Protein AF-A0A6C0KJH5-F1 (afdb_monomer_lite)

Radius of gyration: 38.89 Å; chains: 1; bounding box: 106×100×88 Å

pLDDT: mean 71.34, std 20.25, range [37.59, 98.5]

Organism: NCBI:txid1070528

Secondary structure (DSSP, 8-state):
--HHHHHHHHHHHHHHHHHHHHHHHHHHHHHHHHHHHHHHHHHHHHHHHHHHHHSSTT------------TTSS----HHHHHHHHHHHTTSTTS-------------------------------------------------TTTS-HHHHHHHHHHTT--S--SSHHHHHHHHHHHHHS------------------------------SSS--

Sequence (217 aa):
MNGLGDSVTIGIVLTLIFGAAFFYLYSRLSQNEKRVSLLENLLLNLKMSTEASLMGPDMVEPTSSPAPLEKEDVEEVSEVEYANILKGIDADIDTKPSATVSQGDDVSRPSASASASASASATATATASEEEAATSAVRKMDANYESMSLKELQALARQRSISGVPSRKRELIDALKKQGEAAPSAPAPLPVAEDELEGANFKVDFLAQRDLDQASV

Foldseek 3Di:
DPCVVVVVVVVVVVCVVVVVVVVVVVVVVVVVVVVVVVVVVVVVVVVVVVVVVCPPPPPPPPPPPPPPPDPVNDPPCDPVNVVVVVVVVVPPPPDDDDDDDDDDDDDDDDDDDDDDDDDDDDDDDDDDDDDDDPDDPPPPPPPPLVPDDLVVLVVVCVVVVVPPQDSDSVVSVVVCVVVSPVDPPPDDPDPPPPDDPDDDDDDDDDDDDDDDDPPDD

Structure (mmCIF, N/CA/C/O backbone):
data_AF-A0A6C0KJH5-F1
#
_entry.id   AF-A0A6C0KJH5-F1
#
loop_
_atom_site.group_PDB
_atom_site.id
_atom_site.type_symbol
_atom_site.label_atom_id
_atom_site.label_alt_id
_atom_site.label_comp_id
_atom_site.label_asym_id
_atom_site.label_entity_id
_atom_site.label_seq_id
_atom_site.pdbx_PDB_ins_code
_atom_site.Cartn_x
_atom_site.Cartn_y
_atom_site.Cartn_z
_atom_site.occupancy
_atom_site.B_iso_or_equiv
_atom_site.auth_seq_id
_atom_site.auth_comp_id
_atom_site.auth_asym_id
_atom_site.auth_atom_id
_atom_site.pdbx_PDB_model_num
ATOM 1 N N . MET A 1 1 ? 40.381 -0.380 -31.844 1.00 60.19 1 MET A N 1
ATOM 2 C CA . MET A 1 1 ? 39.932 0.347 -30.633 1.00 60.19 1 MET A CA 1
ATOM 3 C C . MET A 1 1 ? 38.490 -0.060 -30.342 1.00 60.19 1 MET A C 1
ATOM 5 O O . MET A 1 1 ? 37.581 0.741 -30.501 1.00 60.19 1 MET A O 1
ATOM 9 N N . ASN A 1 2 ? 38.264 -1.324 -29.968 1.00 76.50 2 ASN A N 1
ATOM 10 C CA . ASN A 1 2 ? 36.914 -1.908 -29.986 1.00 76.50 2 ASN A CA 1
ATOM 11 C C . ASN A 1 2 ? 36.203 -1.875 -28.617 1.00 76.50 2 ASN A C 1
ATOM 13 O O . ASN A 1 2 ? 35.022 -2.175 -28.552 1.00 76.50 2 ASN A O 1
ATOM 17 N N . GLY A 1 3 ? 36.875 -1.458 -27.536 1.00 90.69 3 GLY A N 1
ATOM 18 C CA . GLY A 1 3 ? 36.308 -1.501 -26.176 1.00 90.69 3 GLY A CA 1
ATOM 19 C C . GLY A 1 3 ? 35.283 -0.409 -25.833 1.00 90.69 3 GLY A C 1
ATOM 20 O O . GLY A 1 3 ? 34.619 -0.496 -24.805 1.00 90.69 3 GLY A O 1
ATOM 21 N N . LEU A 1 4 ? 35.133 0.623 -26.671 1.00 94.44 4 LEU A N 1
ATOM 22 C CA . LEU A 1 4 ? 34.170 1.707 -26.428 1.00 94.44 4 LEU A CA 1
ATOM 23 C C . LEU A 1 4 ? 32.717 1.218 -26.545 1.00 94.44 4 LEU A C 1
ATOM 25 O O . LEU A 1 4 ? 31.888 1.586 -25.719 1.00 94.44 4 LEU A O 1
ATOM 29 N N . GLY A 1 5 ? 32.423 0.357 -27.527 1.00 95.69 5 GLY A N 1
ATOM 30 C CA . GLY A 1 5 ? 31.080 -0.205 -27.715 1.00 95.69 5 GLY A CA 1
ATOM 31 C C . GLY A 1 5 ? 30.660 -1.126 -26.567 1.00 95.69 5 GLY A C 1
ATOM 32 O O . GLY A 1 5 ? 29.542 -1.015 -26.059 1.00 95.69 5 GLY A O 1
ATOM 33 N N . ASP A 1 6 ? 31.584 -1.964 -26.093 1.00 95.38 6 ASP A N 1
ATOM 34 C CA . ASP A 1 6 ? 31.343 -2.857 -24.954 1.00 95.38 6 ASP A CA 1
ATOM 35 C C . ASP A 1 6 ? 31.106 -2.071 -23.655 1.00 95.38 6 ASP A C 1
ATOM 37 O O . ASP A 1 6 ? 30.190 -2.391 -22.898 1.00 95.38 6 ASP A O 1
ATOM 41 N N . SER A 1 7 ? 31.869 -0.993 -23.428 1.00 96.06 7 SER A N 1
ATOM 42 C CA . SER A 1 7 ? 31.717 -0.120 -22.253 1.00 96.06 7 SER A CA 1
ATOM 43 C C . SER A 1 7 ? 30.360 0.605 -22.214 1.00 96.06 7 SER A C 1
ATOM 45 O O . SER A 1 7 ? 29.708 0.694 -21.172 1.00 96.06 7 SER A O 1
ATOM 47 N N . VAL A 1 8 ? 29.876 1.087 -23.362 1.00 97.06 8 VAL A N 1
ATOM 48 C CA . VAL A 1 8 ? 28.544 1.712 -23.443 1.00 97.06 8 VAL A CA 1
ATOM 49 C C . VAL A 1 8 ? 27.447 0.676 -23.193 1.00 97.06 8 VAL A C 1
ATOM 51 O O . VAL A 1 8 ? 26.503 0.942 -22.449 1.00 97.06 8 VAL A O 1
ATOM 54 N N . THR A 1 9 ? 27.591 -0.524 -23.757 1.00 96.94 9 THR A N 1
ATOM 55 C CA . THR A 1 9 ? 26.609 -1.603 -23.592 1.00 96.94 9 THR A CA 1
ATOM 56 C C . THR A 1 9 ? 26.512 -2.047 -22.132 1.00 96.94 9 THR A C 1
ATOM 58 O O . THR A 1 9 ? 25.406 -2.135 -21.598 1.00 96.94 9 THR A O 1
ATOM 61 N N . ILE A 1 10 ? 27.646 -2.256 -21.448 1.00 96.88 10 ILE A N 1
ATOM 62 C CA . ILE A 1 10 ? 27.636 -2.615 -20.021 1.00 96.88 10 ILE A CA 1
ATOM 63 C C . ILE A 1 10 ? 27.045 -1.488 -19.166 1.00 96.88 10 ILE A C 1
ATOM 65 O O . ILE A 1 10 ? 26.295 -1.771 -18.235 1.00 96.88 10 ILE A O 1
ATOM 69 N N . GLY A 1 11 ? 27.299 -0.223 -19.518 1.00 98.06 11 GLY A N 1
ATOM 70 C CA . GLY A 1 11 ? 26.703 0.936 -18.854 1.00 98.06 11 GLY A CA 1
ATOM 71 C C . GLY A 1 11 ? 25.177 0.939 -18.941 1.00 98.06 11 GLY A C 1
ATOM 72 O O . GLY A 1 11 ? 24.507 1.035 -17.916 1.00 98.06 11 GLY A O 1
ATOM 73 N N . ILE A 1 12 ? 24.620 0.747 -20.141 1.00 98.12 12 ILE A N 1
ATOM 74 C CA . ILE A 1 12 ? 23.164 0.695 -20.354 1.00 98.12 12 ILE A CA 1
ATOM 75 C C . ILE A 1 12 ? 22.536 -0.462 -19.568 1.00 98.12 12 ILE A C 1
ATOM 77 O O . ILE A 1 12 ? 21.509 -0.279 -18.913 1.00 98.12 12 ILE A O 1
ATOM 81 N N . VAL A 1 13 ? 23.162 -1.642 -19.590 1.00 98.38 13 VAL A N 1
ATOM 82 C CA . VAL A 1 13 ? 22.680 -2.815 -18.844 1.00 98.38 13 VAL A CA 1
ATOM 83 C C . VAL A 1 13 ? 22.717 -2.563 -17.335 1.00 98.38 13 VAL A C 1
ATOM 85 O O . VAL A 1 13 ? 21.745 -2.865 -16.644 1.00 98.38 13 VAL A O 1
ATOM 88 N N . LEU A 1 14 ? 23.787 -1.955 -16.817 1.00 98.00 14 LEU A N 1
ATOM 89 C CA . LEU A 1 14 ? 23.894 -1.583 -15.405 1.00 98.00 14 LEU A CA 1
ATOM 90 C C . LEU A 1 14 ? 22.799 -0.590 -15.010 1.00 98.00 14 LEU A C 1
ATOM 92 O O . LEU A 1 14 ? 22.111 -0.811 -14.015 1.00 98.00 14 LEU A O 1
ATOM 96 N N . THR A 1 15 ? 22.581 0.464 -15.797 1.00 98.31 15 THR A N 1
ATOM 97 C CA . THR A 1 15 ? 21.518 1.441 -15.528 1.00 98.31 15 THR A CA 1
ATOM 98 C C . THR A 1 15 ? 20.132 0.800 -15.573 1.00 98.31 15 THR A C 1
ATOM 100 O O . THR A 1 15 ? 19.298 1.126 -14.733 1.00 98.31 15 THR A O 1
ATOM 103 N N . LEU A 1 16 ? 19.886 -0.151 -16.480 1.00 98.38 16 LEU A N 1
ATOM 104 C CA . LEU A 1 16 ? 18.631 -0.908 -16.530 1.00 98.38 16 LEU A CA 1
ATOM 105 C C . LEU A 1 16 ? 18.418 -1.762 -15.277 1.00 98.38 16 LEU A C 1
ATOM 107 O O . LEU A 1 16 ? 17.326 -1.751 -14.713 1.00 98.38 16 LEU A O 1
ATOM 111 N N . ILE A 1 17 ? 19.452 -2.468 -14.816 1.00 98.44 17 ILE A N 1
ATOM 112 C CA . ILE A 1 17 ? 19.375 -3.304 -13.610 1.00 98.44 17 ILE A CA 1
ATOM 113 C C . ILE A 1 17 ? 19.142 -2.435 -12.372 1.00 98.44 17 ILE A C 1
ATOM 115 O O . ILE A 1 17 ? 18.245 -2.723 -11.579 1.00 98.44 17 ILE A O 1
ATOM 119 N N . PHE A 1 18 ? 19.905 -1.350 -12.218 1.00 98.50 18 PHE A N 1
ATOM 120 C CA . PHE A 1 18 ? 19.715 -0.420 -11.108 1.00 98.50 18 PHE A CA 1
ATOM 121 C C . PHE A 1 18 ? 18.342 0.248 -11.169 1.00 98.50 18 PHE A C 1
ATOM 123 O O . PHE A 1 18 ? 17.647 0.288 -10.158 1.00 98.50 18 PHE A O 1
ATOM 130 N N . GLY A 1 19 ? 17.908 0.706 -12.343 1.00 98.50 19 GLY A N 1
ATOM 131 C CA . GLY A 1 19 ? 16.584 1.290 -12.546 1.00 98.50 19 GLY A CA 1
ATOM 132 C C . GLY A 1 19 ? 15.463 0.322 -12.172 1.00 98.50 19 GLY A C 1
ATOM 133 O O . GLY A 1 19 ? 14.557 0.694 -11.429 1.00 98.50 19 GLY A O 1
ATOM 134 N N . ALA A 1 20 ? 15.561 -0.940 -12.596 1.00 98.38 20 ALA A N 1
ATOM 135 C CA . ALA A 1 20 ? 14.613 -1.985 -12.218 1.00 98.38 20 ALA A CA 1
ATOM 136 C C . ALA A 1 20 ? 14.615 -2.246 -10.702 1.00 98.38 20 ALA A C 1
ATOM 138 O O . ALA A 1 20 ? 13.547 -2.374 -10.102 1.00 98.38 20 ALA A O 1
ATOM 139 N N . ALA A 1 21 ? 15.789 -2.272 -10.063 1.00 98.31 21 ALA A N 1
ATOM 140 C CA . ALA A 1 21 ? 15.908 -2.447 -8.618 1.00 98.31 21 ALA A CA 1
ATOM 141 C C . ALA A 1 21 ? 15.288 -1.274 -7.837 1.00 98.31 21 ALA A C 1
ATOM 143 O O . ALA A 1 21 ? 14.504 -1.503 -6.914 1.00 98.31 21 ALA A O 1
ATOM 144 N N . PHE A 1 22 ? 15.573 -0.026 -8.225 1.00 98.12 22 PHE A N 1
ATOM 145 C CA . PHE A 1 22 ? 14.977 1.165 -7.611 1.00 98.12 22 PHE A CA 1
ATOM 146 C C . PHE A 1 22 ? 13.467 1.226 -7.831 1.00 98.12 22 PHE A C 1
ATOM 148 O O . PHE A 1 22 ? 12.726 1.481 -6.884 1.00 98.12 22 PHE A O 1
ATOM 155 N N . PHE A 1 23 ? 12.993 0.934 -9.043 1.00 97.94 23 PHE A N 1
ATOM 156 C CA . PHE A 1 23 ? 11.565 0.891 -9.350 1.00 97.94 23 PHE A CA 1
ATOM 157 C C . PHE A 1 23 ? 10.832 -0.182 -8.532 1.00 97.94 23 PHE A C 1
ATOM 159 O O . PHE A 1 23 ? 9.740 0.061 -8.009 1.00 97.94 23 PHE A O 1
ATOM 166 N N . TYR A 1 24 ? 11.445 -1.356 -8.367 1.00 98.31 24 TYR A N 1
ATOM 167 C CA . TYR A 1 24 ? 10.916 -2.424 -7.524 1.00 98.31 24 TYR A CA 1
ATOM 168 C C . TYR A 1 24 ? 10.857 -2.012 -6.049 1.00 98.31 24 TYR A C 1
ATOM 170 O O . TYR A 1 24 ? 9.819 -2.177 -5.405 1.00 98.31 24 TYR A O 1
ATOM 178 N N . LEU A 1 25 ? 11.940 -1.437 -5.516 1.00 97.94 25 LEU A N 1
ATOM 179 C CA . LEU A 1 25 ? 11.991 -0.951 -4.135 1.00 97.94 25 LEU A CA 1
ATOM 180 C C . LEU A 1 25 ? 10.956 0.147 -3.887 1.00 97.94 25 LEU A C 1
ATOM 182 O O . LEU A 1 25 ? 10.236 0.075 -2.895 1.00 97.94 25 LEU A O 1
ATOM 186 N N . TYR A 1 26 ? 10.829 1.103 -4.807 1.00 98.25 26 TYR A N 1
ATOM 187 C CA . TYR A 1 26 ? 9.827 2.164 -4.746 1.00 98.25 26 TYR A CA 1
ATOM 188 C C . TYR A 1 26 ? 8.406 1.594 -4.722 1.00 98.25 26 TYR A C 1
ATOM 190 O O . TYR A 1 26 ? 7.613 1.918 -3.839 1.00 98.25 26 TYR A O 1
ATOM 198 N N . SER A 1 27 ? 8.107 0.671 -5.639 1.00 97.62 27 SER A N 1
ATOM 199 C CA . SER A 1 27 ? 6.800 0.012 -5.702 1.00 97.62 2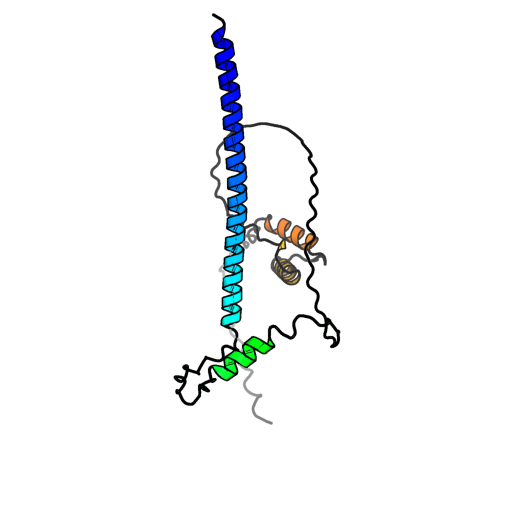7 SER A CA 1
ATOM 200 C C . SER A 1 27 ? 6.484 -0.739 -4.407 1.00 97.62 27 SER A C 1
ATOM 202 O O . SER A 1 27 ? 5.368 -0.659 -3.892 1.00 97.62 27 SER A O 1
ATOM 204 N N . ARG A 1 28 ? 7.470 -1.445 -3.842 1.00 98.06 28 ARG A N 1
ATOM 205 C CA . ARG A 1 28 ? 7.313 -2.187 -2.586 1.00 98.06 28 ARG A CA 1
ATOM 206 C C . ARG A 1 28 ? 7.130 -1.256 -1.387 1.00 98.06 28 ARG A C 1
ATOM 208 O O . ARG A 1 28 ? 6.304 -1.541 -0.523 1.00 98.06 28 ARG A O 1
ATOM 215 N N . LEU A 1 29 ? 7.866 -0.148 -1.340 1.00 97.62 29 LEU A N 1
ATOM 216 C CA . LEU A 1 29 ? 7.765 0.853 -0.280 1.00 97.62 29 LEU A CA 1
ATOM 217 C C . LEU A 1 29 ? 6.389 1.529 -0.294 1.00 97.62 29 LEU A C 1
ATOM 219 O O . LEU A 1 29 ? 5.726 1.558 0.737 1.00 97.62 29 LEU A O 1
ATOM 223 N N . SER A 1 30 ? 5.887 1.909 -1.472 1.00 96.56 30 SER A N 1
ATOM 224 C CA . SER A 1 30 ? 4.538 2.474 -1.625 1.00 96.56 30 SER A CA 1
ATOM 225 C C . SER A 1 30 ? 3.428 1.495 -1.210 1.00 96.56 30 SER A C 1
ATOM 227 O O . SER A 1 30 ? 2.420 1.882 -0.617 1.00 96.56 30 SER A O 1
ATOM 229 N N . GLN A 1 31 ? 3.598 0.194 -1.469 1.00 96.12 31 GLN A N 1
ATOM 230 C CA . GLN A 1 31 ? 2.660 -0.819 -0.970 1.00 96.12 31 GLN A CA 1
ATOM 231 C C . GLN A 1 31 ? 2.697 -0.941 0.557 1.00 96.12 31 GLN A C 1
ATOM 233 O O . GLN A 1 31 ? 1.648 -1.114 1.181 1.00 96.12 31 GLN A O 1
ATOM 238 N N . ASN A 1 32 ? 3.883 -0.847 1.160 1.00 97.38 32 ASN A N 1
ATOM 239 C CA . ASN A 1 32 ? 4.026 -0.868 2.612 1.00 97.38 32 ASN A CA 1
ATOM 240 C C . ASN A 1 32 ? 3.394 0.362 3.263 1.00 97.38 32 ASN A C 1
ATOM 242 O O . ASN A 1 32 ? 2.684 0.189 4.246 1.00 97.38 32 ASN A O 1
ATOM 246 N N . GLU A 1 33 ? 3.552 1.559 2.696 1.00 97.38 33 GLU A N 1
ATOM 247 C CA . GLU A 1 33 ? 2.896 2.775 3.202 1.00 97.38 33 GLU A CA 1
ATOM 248 C C . GLU A 1 33 ? 1.376 2.602 3.291 1.00 97.38 33 GLU A C 1
ATOM 250 O O . GLU A 1 33 ? 0.772 2.885 4.323 1.00 97.38 33 GLU A O 1
ATOM 255 N N . LYS A 1 34 ? 0.753 2.035 2.250 1.00 97.00 34 LYS A N 1
ATOM 256 C CA . LYS A 1 34 ? -0.693 1.757 2.248 1.00 97.00 34 LYS A CA 1
ATOM 257 C C . LYS A 1 34 ? -1.095 0.747 3.324 1.00 97.00 34 LYS A C 1
ATOM 259 O O . LYS A 1 34 ? -2.139 0.901 3.951 1.00 97.00 34 LYS A O 1
ATOM 264 N N . ARG A 1 35 ? -0.281 -0.290 3.548 1.00 96.00 35 ARG A N 1
ATOM 265 C CA . ARG A 1 35 ? -0.535 -1.299 4.591 1.00 96.00 35 ARG A CA 1
ATOM 266 C C . ARG A 1 35 ? -0.368 -0.726 5.995 1.00 96.00 35 ARG A C 1
ATOM 268 O O . ARG A 1 35 ? -1.198 -1.012 6.848 1.00 96.00 35 ARG A O 1
ATOM 275 N N . VAL A 1 36 ? 0.662 0.087 6.220 1.00 97.94 36 VAL A N 1
ATOM 276 C CA . VAL A 1 36 ? 0.903 0.764 7.501 1.00 97.94 36 VAL A CA 1
ATOM 277 C C . VAL A 1 36 ? -0.227 1.744 7.798 1.00 97.94 36 VAL A C 1
ATOM 279 O O . VAL A 1 36 ? -0.810 1.671 8.871 1.00 97.94 36 VAL A O 1
ATOM 282 N N . SER A 1 37 ? -0.638 2.553 6.820 1.00 97.12 37 SER A N 1
ATOM 283 C CA . SER A 1 37 ? -1.776 3.469 6.971 1.00 97.12 37 SER A CA 1
ATOM 284 C C . SER A 1 37 ? -3.083 2.737 7.323 1.00 97.12 37 SER A C 1
ATOM 286 O O . SER A 1 37 ? -3.860 3.203 8.157 1.00 97.12 37 SER A O 1
ATOM 288 N N . LEU A 1 38 ? -3.314 1.549 6.750 1.00 97.25 38 LEU A N 1
ATOM 289 C CA . LEU A 1 38 ? -4.465 0.712 7.101 1.00 97.25 38 LEU A CA 1
ATOM 290 C C . LEU A 1 38 ? -4.363 0.173 8.535 1.00 97.25 38 LEU A C 1
ATOM 292 O O . LEU A 1 38 ? -5.360 0.186 9.257 1.00 97.25 38 LEU A O 1
ATOM 296 N N . LEU A 1 39 ? -3.176 -0.273 8.959 1.00 97.50 39 LEU A N 1
ATOM 297 C CA . LEU A 1 39 ? -2.935 -0.737 10.329 1.00 97.50 39 LEU A CA 1
ATOM 298 C C . LEU A 1 39 ? -3.123 0.381 11.357 1.00 97.50 39 LEU A C 1
ATOM 300 O O . LEU A 1 39 ? -3.722 0.136 12.398 1.00 97.50 39 LEU A O 1
ATOM 304 N N . GLU A 1 40 ? -2.676 1.600 11.059 1.00 97.56 40 GLU A N 1
ATOM 305 C CA . GLU A 1 40 ? -2.894 2.772 11.913 1.00 97.56 40 GLU A CA 1
ATOM 306 C C . GLU A 1 40 ? -4.385 3.079 12.074 1.00 97.56 40 GLU A C 1
ATOM 308 O O . GLU A 1 40 ? -4.861 3.277 13.191 1.00 97.56 40 GLU A O 1
ATOM 313 N N . ASN A 1 41 ? -5.148 3.046 10.978 1.00 96.81 41 ASN A N 1
ATOM 314 C CA . ASN A 1 41 ? -6.596 3.250 11.017 1.00 96.81 41 ASN A CA 1
ATOM 315 C C . ASN A 1 41 ? -7.302 2.144 11.823 1.00 96.81 41 ASN A C 1
ATOM 317 O O . ASN A 1 41 ? -8.156 2.425 12.662 1.00 96.81 41 ASN A O 1
ATOM 321 N N . LEU A 1 42 ? -6.903 0.883 11.631 1.00 96.75 42 LEU A N 1
ATOM 322 C CA . LEU A 1 42 ? -7.438 -0.241 12.400 1.00 96.75 42 LEU A CA 1
ATOM 323 C C . LEU A 1 42 ? -7.122 -0.097 13.890 1.00 96.75 42 LEU A C 1
ATOM 325 O O . LEU A 1 42 ? -8.007 -0.299 14.717 1.00 96.75 42 LEU A O 1
ATOM 329 N N . LEU A 1 43 ? -5.893 0.283 14.237 1.00 97.12 43 LEU A N 1
ATOM 330 C CA . LEU A 1 43 ? -5.472 0.494 15.619 1.00 97.12 43 LEU A CA 1
ATOM 331 C C . LEU A 1 43 ? -6.244 1.644 16.277 1.00 97.12 43 LEU A C 1
ATOM 333 O O . LEU A 1 43 ? -6.644 1.531 17.433 1.00 97.12 43 LEU A O 1
ATOM 337 N N . LEU A 1 44 ? -6.518 2.715 15.532 1.00 97.44 44 LEU A N 1
ATOM 338 C CA . LEU A 1 44 ? -7.329 3.838 15.995 1.00 97.44 44 LEU A CA 1
ATOM 339 C C . LEU A 1 44 ? -8.791 3.423 16.218 1.00 97.44 44 LEU A C 1
ATOM 341 O O . LEU A 1 44 ? -9.359 3.739 17.262 1.00 97.44 44 LEU A O 1
ATOM 345 N N . ASN A 1 45 ? -9.369 2.638 15.305 1.00 96.38 45 ASN A N 1
ATOM 346 C CA . ASN A 1 45 ? -10.704 2.061 15.484 1.00 96.38 45 ASN A CA 1
ATOM 347 C C . ASN A 1 45 ? -10.766 1.108 16.679 1.00 96.38 45 ASN A C 1
ATOM 349 O O . ASN A 1 45 ? -11.730 1.153 17.437 1.00 96.38 45 ASN A O 1
ATOM 353 N N . LEU A 1 46 ? -9.751 0.262 16.872 1.00 95.88 46 LEU A N 1
ATOM 354 C CA . LEU A 1 46 ? -9.687 -0.647 18.014 1.00 95.88 46 LEU A CA 1
ATOM 355 C C . LEU A 1 46 ? -9.609 0.144 19.318 1.00 95.88 46 LEU A C 1
ATOM 357 O O . LEU A 1 46 ? -10.352 -0.146 20.246 1.00 95.88 46 LEU A O 1
ATOM 361 N N . LYS A 1 47 ? -8.767 1.181 19.368 1.00 96.31 47 LYS A N 1
ATOM 362 C CA . LYS A 1 47 ? -8.679 2.081 20.517 1.00 96.31 47 LYS A CA 1
ATOM 363 C C . LYS A 1 47 ? -10.035 2.713 20.827 1.00 96.31 47 LYS A C 1
ATOM 365 O O . LYS A 1 47 ? -10.479 2.619 21.963 1.00 96.31 47 LYS A O 1
ATOM 370 N N . MET A 1 48 ? -10.719 3.278 19.831 1.00 94.00 48 MET A N 1
ATOM 371 C CA . MET A 1 48 ? -12.048 3.864 20.032 1.00 94.00 48 MET A CA 1
ATOM 372 C C . MET A 1 48 ? -13.096 2.826 20.443 1.00 94.00 48 MET A C 1
ATOM 374 O O . MET A 1 48 ? -13.925 3.107 21.301 1.00 94.00 48 MET A O 1
ATOM 378 N N . SER A 1 49 ? -13.055 1.620 19.873 1.00 93.50 49 SER A N 1
ATOM 379 C 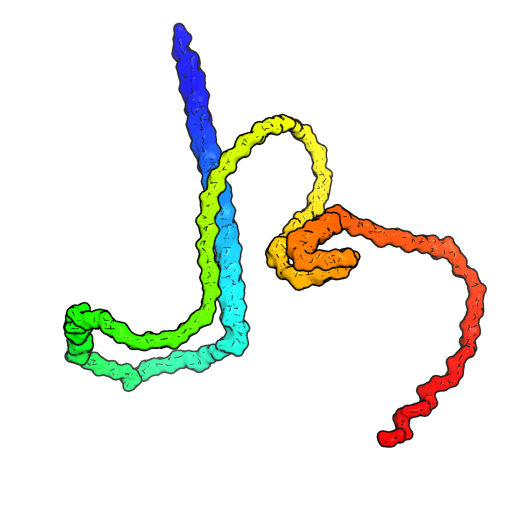CA . SER A 1 49 ? -13.959 0.528 20.243 1.00 93.50 49 SER A CA 1
ATOM 380 C C . SER A 1 49 ? -13.726 0.059 21.679 1.00 93.50 49 SER A C 1
ATOM 382 O O . SER A 1 49 ? -14.689 -0.225 22.386 1.00 93.50 49 SER A O 1
ATOM 384 N N . THR A 1 50 ? -12.470 -0.019 22.118 1.00 93.12 50 THR A N 1
ATOM 385 C CA . THR A 1 50 ? -12.117 -0.380 23.493 1.00 93.12 50 THR A CA 1
ATOM 386 C C . THR A 1 50 ? -12.491 0.739 24.457 1.00 93.12 50 THR A C 1
ATOM 388 O O . THR A 1 50 ? -13.080 0.451 25.489 1.00 93.12 50 THR A O 1
ATOM 391 N N . GLU A 1 51 ? -12.225 2.005 24.121 1.00 92.00 51 GLU A N 1
ATOM 392 C CA . GLU A 1 51 ? -12.635 3.157 24.939 1.00 92.00 51 GLU A CA 1
ATOM 393 C C . GLU A 1 51 ? -14.163 3.241 25.064 1.00 92.00 51 GLU A C 1
ATOM 395 O O . GLU A 1 51 ? -14.674 3.440 26.162 1.00 92.00 51 GLU A O 1
ATOM 400 N N . ALA A 1 52 ? -14.907 2.997 23.983 1.00 87.94 52 ALA A N 1
ATOM 401 C CA . ALA A 1 52 ? -16.368 2.945 24.013 1.00 87.94 52 ALA A CA 1
ATOM 402 C C . ALA A 1 52 ? -16.900 1.758 24.833 1.00 87.94 52 ALA A C 1
ATOM 404 O O . ALA A 1 52 ? -17.886 1.907 25.553 1.00 87.94 52 ALA A O 1
ATOM 405 N N . SER A 1 53 ? -16.251 0.592 24.749 1.00 85.44 53 SER A N 1
ATOM 406 C CA . SER A 1 53 ? -16.618 -0.577 25.556 1.00 85.44 53 SER A CA 1
ATOM 407 C C . SER A 1 53 ? -16.268 -0.395 27.032 1.00 85.44 53 SER A C 1
ATOM 409 O O . SER A 1 53 ? -16.976 -0.926 27.881 1.00 85.44 53 SER A O 1
ATOM 411 N N . LEU A 1 54 ? -15.192 0.332 27.339 1.00 79.12 54 LEU A N 1
ATOM 412 C CA . LEU A 1 54 ? -14.748 0.588 28.705 1.00 79.12 54 LEU A CA 1
ATOM 413 C C . LEU A 1 54 ? -15.548 1.720 29.362 1.00 79.12 54 LEU A C 1
ATOM 415 O O . LEU A 1 54 ? -15.786 1.651 30.552 1.00 79.12 54 LEU A O 1
ATOM 419 N N . MET A 1 55 ? -16.015 2.727 28.615 1.00 74.12 55 MET A N 1
ATOM 420 C CA . MET A 1 55 ? -16.899 3.791 29.131 1.00 74.12 55 MET A CA 1
ATOM 421 C C . MET A 1 55 ? -18.392 3.415 29.135 1.00 74.12 55 MET A C 1
ATOM 423 O O . MET A 1 55 ? -19.239 4.260 29.428 1.00 74.12 55 MET A O 1
ATOM 427 N N . GLY A 1 56 ? -18.738 2.168 28.803 1.00 74.56 56 GLY A N 1
ATOM 428 C CA . GLY A 1 56 ? -20.107 1.673 28.919 1.00 74.56 56 GLY A CA 1
ATOM 429 C C . GLY A 1 56 ? -20.617 1.747 30.370 1.00 74.56 56 GLY A C 1
ATOM 430 O O . GLY A 1 56 ? -19.826 1.618 31.302 1.00 74.56 56 GLY A O 1
ATOM 431 N N . PRO A 1 57 ? -21.934 1.928 30.588 1.00 61.94 57 PRO A N 1
ATOM 432 C CA . PRO A 1 57 ? -22.548 2.185 31.902 1.00 61.94 57 PRO A CA 1
ATOM 433 C C . PRO A 1 57 ? -22.431 1.043 32.931 1.00 61.94 57 PRO A C 1
ATOM 435 O O . PRO A 1 57 ? -23.002 1.152 34.010 1.00 61.94 57 PRO A O 1
ATOM 438 N N . ASP A 1 58 ? -21.691 -0.021 32.615 1.00 54.72 58 ASP A N 1
ATOM 439 C CA . ASP A 1 58 ? -21.404 -1.159 33.493 1.00 54.72 58 ASP A CA 1
ATOM 440 C C . ASP A 1 58 ? -19.925 -1.187 33.931 1.00 54.72 58 ASP A C 1
ATOM 442 O O . ASP A 1 58 ? -19.353 -2.235 34.226 1.00 54.72 58 ASP A O 1
ATOM 446 N N . MET A 1 59 ? -19.268 -0.019 33.982 1.00 55.56 59 MET A N 1
ATOM 447 C CA . MET A 1 59 ? -18.116 0.160 34.868 1.00 55.56 59 MET A CA 1
ATOM 448 C C . MET A 1 59 ? -18.630 0.130 36.303 1.00 55.56 59 MET A C 1
ATOM 450 O O . MET A 1 59 ? -18.832 1.163 36.943 1.00 55.56 59 MET A O 1
ATOM 454 N N . VAL A 1 60 ? -18.838 -1.081 36.811 1.00 60.16 60 VAL A N 1
ATOM 455 C CA . VAL A 1 60 ? -18.751 -1.343 38.240 1.00 60.16 60 VAL A CA 1
ATOM 456 C C . VAL A 1 60 ? -17.357 -0.871 38.633 1.00 60.16 60 VAL A C 1
ATOM 458 O O . VAL A 1 60 ? -16.351 -1.488 38.282 1.00 60.16 60 VAL A O 1
ATOM 461 N N . GLU A 1 61 ? -17.295 0.303 39.253 1.00 56.19 61 GLU A N 1
ATOM 462 C CA . GLU A 1 61 ? -16.098 0.823 39.894 1.00 56.19 61 GLU A CA 1
ATOM 463 C C . GLU A 1 61 ? -15.501 -0.340 40.705 1.00 56.19 61 GLU A C 1
ATOM 465 O O . GLU A 1 61 ? -16.227 -0.907 41.533 1.00 56.19 61 GLU A O 1
ATOM 470 N N . PRO A 1 62 ? -14.257 -0.790 40.436 1.00 58.56 62 PRO A N 1
ATOM 471 C CA . PRO A 1 62 ? -13.620 -1.829 41.232 1.00 58.56 62 PRO A CA 1
ATOM 472 C C . PRO A 1 62 ? -13.370 -1.251 42.629 1.00 58.56 62 PRO A C 1
ATOM 474 O O . PRO A 1 62 ? -12.289 -0.785 42.964 1.00 58.56 62 PRO A O 1
ATOM 477 N N . THR A 1 63 ? -14.425 -1.236 43.437 1.00 53.47 63 THR A N 1
ATOM 478 C CA . THR A 1 63 ? -14.462 -0.784 44.830 1.00 53.47 63 THR A CA 1
ATOM 479 C C . THR A 1 63 ? -13.801 -1.794 45.757 1.00 53.47 63 THR A C 1
ATOM 481 O O . THR A 1 63 ? -13.558 -1.503 46.925 1.00 53.47 63 THR A O 1
ATOM 484 N N . SER A 1 64 ? -13.413 -2.958 45.245 1.00 55.91 64 SER A N 1
ATOM 485 C CA . SER A 1 64 ? -12.477 -3.835 45.922 1.00 55.91 64 SER A CA 1
ATOM 486 C C . SER A 1 64 ? -11.054 -3.337 45.678 1.00 55.91 64 SER A C 1
ATOM 488 O O . SER A 1 64 ? -10.328 -3.862 44.831 1.00 55.91 64 SER A O 1
ATOM 490 N N . SER A 1 65 ? -10.631 -2.347 46.469 1.00 57.34 65 SER A N 1
ATOM 491 C CA . SER A 1 65 ? -9.240 -2.319 46.933 1.00 57.34 65 SER A CA 1
ATOM 492 C C . SER A 1 65 ? -8.868 -3.760 47.291 1.00 57.34 65 SER A C 1
ATOM 494 O O . SER A 1 65 ? -9.633 -4.370 48.044 1.00 57.34 65 SER A O 1
ATOM 496 N N . PRO A 1 66 ? -7.788 -4.346 46.741 1.00 60.56 66 PRO A N 1
ATOM 497 C CA . PRO A 1 66 ? -7.393 -5.691 47.118 1.00 60.56 66 PRO A CA 1
ATOM 498 C C . PRO A 1 66 ? -7.126 -5.651 48.617 1.00 60.56 66 PRO A C 1
ATOM 500 O O . PRO A 1 66 ? -6.137 -5.063 49.062 1.00 60.56 66 PRO A O 1
ATOM 503 N N . ALA A 1 67 ? -8.062 -6.193 49.398 1.00 72.12 67 ALA A N 1
ATOM 504 C CA . ALA A 1 67 ? -7.822 -6.456 50.798 1.00 72.12 67 ALA A CA 1
ATOM 505 C C . ALA A 1 67 ? -6.532 -7.287 50.827 1.00 72.12 67 ALA A C 1
ATOM 507 O O . ALA A 1 67 ? -6.441 -8.263 50.072 1.00 72.12 67 ALA A O 1
ATOM 508 N N . PRO A 1 68 ? -5.495 -6.857 51.566 1.00 75.75 68 PRO A N 1
ATOM 509 C CA . PRO A 1 68 ? -4.281 -7.642 51.702 1.00 75.75 68 PRO A CA 1
ATOM 510 C C . PRO A 1 68 ? -4.699 -9.051 52.113 1.00 75.75 68 PRO A C 1
ATOM 512 O O . PRO A 1 68 ? -5.362 -9.182 53.136 1.00 75.75 68 PRO A O 1
ATOM 515 N N . LEU A 1 69 ? -4.387 -10.063 51.294 1.00 69.69 69 LEU A N 1
ATOM 516 C CA . LEU A 1 69 ? -4.667 -11.452 51.652 1.00 69.69 69 LEU A CA 1
ATOM 517 C C . LEU A 1 69 ? -4.006 -11.712 53.004 1.00 69.69 69 LEU A C 1
ATOM 519 O O . LEU A 1 69 ? -2.774 -11.668 53.116 1.00 69.69 69 LEU A O 1
ATOM 523 N N . GLU A 1 70 ? -4.823 -11.908 54.035 1.00 77.81 70 GLU A N 1
ATOM 524 C CA . GLU A 1 70 ? -4.319 -12.296 55.337 1.00 77.81 70 GLU A CA 1
ATOM 525 C C . GLU A 1 70 ? -3.782 -13.721 55.218 1.00 77.81 70 GLU A C 1
ATOM 527 O O . GLU A 1 70 ? -4.261 -14.538 54.431 1.00 77.81 70 GLU A O 1
ATOM 532 N N . LYS A 1 71 ? -2.729 -14.026 55.977 1.00 73.88 71 LYS A N 1
ATOM 533 C CA . LYS A 1 71 ? -2.062 -15.339 55.923 1.00 73.88 71 LYS A CA 1
ATOM 534 C C . LYS A 1 71 ? -2.987 -16.500 56.309 1.00 73.88 71 LYS A C 1
ATOM 536 O O . LYS A 1 71 ? -2.611 -17.650 56.144 1.00 73.88 71 LYS A O 1
ATOM 541 N N . GLU A 1 72 ? -4.157 -16.180 56.839 1.00 76.88 72 GLU A N 1
ATOM 542 C CA . GLU A 1 72 ? -5.197 -17.099 57.282 1.00 76.88 72 GLU A CA 1
ATOM 543 C C . GLU A 1 72 ? -6.085 -17.565 56.116 1.00 76.88 72 GLU A C 1
ATOM 545 O O . GLU A 1 72 ? -6.620 -18.668 56.168 1.00 76.88 72 GLU A O 1
ATOM 550 N N . ASP A 1 73 ? -6.179 -16.773 55.040 1.00 78.00 73 ASP A N 1
ATOM 551 C CA . ASP A 1 73 ? -6.972 -17.088 53.842 1.00 78.00 73 ASP A CA 1
ATOM 552 C C . ASP A 1 73 ? -6.187 -17.901 52.799 1.00 78.00 73 ASP A C 1
ATOM 554 O O . ASP A 1 73 ? -6.744 -18.369 51.804 1.00 78.00 73 ASP A O 1
ATOM 558 N N . VAL A 1 74 ? -4.876 -18.054 52.999 1.00 81.19 74 VAL A N 1
ATOM 559 C CA . VAL A 1 74 ? -4.019 -18.883 52.152 1.00 81.19 74 VAL A CA 1
ATOM 560 C C . VAL A 1 74 ? -3.864 -20.238 52.831 1.00 81.19 74 VAL A C 1
ATOM 562 O O . VAL A 1 74 ? -3.055 -20.391 53.742 1.00 81.19 74 VAL A O 1
ATOM 565 N N . GLU A 1 75 ? -4.636 -21.229 52.382 1.00 80.31 75 GLU A N 1
ATOM 566 C CA . GLU A 1 75 ? -4.423 -22.625 52.770 1.00 80.31 75 GLU A CA 1
ATOM 567 C C . GLU A 1 75 ? -2.982 -23.032 52.421 1.00 80.31 75 GLU A C 1
ATOM 569 O O . GLU A 1 75 ? -2.592 -23.081 51.251 1.00 80.31 75 GLU A O 1
ATOM 574 N N . GLU A 1 76 ? -2.169 -23.307 53.446 1.00 78.19 76 GLU A N 1
ATOM 575 C CA . GLU A 1 76 ? -0.843 -23.902 53.284 1.00 78.19 76 GLU A CA 1
ATOM 576 C C . GLU A 1 76 ? -1.007 -25.333 52.764 1.00 78.19 76 GLU A C 1
ATOM 578 O O . GLU A 1 76 ? -1.095 -26.302 53.521 1.00 78.19 76 GLU A O 1
ATOM 583 N N . VAL A 1 77 ? -1.058 -25.469 51.439 1.00 81.56 77 VAL A N 1
ATOM 584 C CA . VAL A 1 77 ? -1.035 -26.772 50.779 1.00 81.56 77 VAL A CA 1
ATOM 585 C C . VAL A 1 77 ? 0.307 -27.424 51.088 1.00 81.56 77 VAL A C 1
ATOM 587 O O . VAL A 1 77 ? 1.366 -26.957 50.664 1.00 81.56 77 VAL A O 1
ATOM 590 N N . SER A 1 78 ? 0.262 -28.512 51.851 1.00 83.44 78 SER A N 1
ATOM 591 C CA . SER A 1 78 ? 1.456 -29.268 52.215 1.00 83.44 78 SER A CA 1
ATOM 592 C C . SER A 1 78 ? 2.162 -29.818 50.967 1.00 83.44 78 SER A C 1
ATOM 594 O O . SER A 1 78 ? 1.524 -30.243 50.002 1.00 83.44 78 SER A O 1
ATOM 596 N N . GLU A 1 79 ? 3.497 -29.870 50.987 1.00 81.00 79 GLU A N 1
ATOM 597 C CA . GLU A 1 79 ? 4.310 -30.364 49.858 1.00 81.00 79 GLU A CA 1
ATOM 598 C C . GLU A 1 79 ? 3.918 -31.789 49.413 1.00 81.00 79 GLU A C 1
ATOM 600 O O . GLU A 1 79 ? 4.054 -32.158 48.246 1.00 81.00 79 GLU A O 1
ATOM 605 N N . VAL A 1 80 ? 3.378 -32.587 50.339 1.00 81.19 80 VAL A N 1
ATOM 606 C CA . VAL A 1 80 ? 2.898 -33.954 50.093 1.00 81.19 80 VAL A CA 1
ATOM 607 C C . VAL A 1 80 ? 1.619 -33.962 49.251 1.00 81.19 80 VAL A C 1
ATOM 609 O O . VAL A 1 80 ? 1.445 -34.822 48.386 1.00 81.19 80 VAL A O 1
ATOM 612 N N . GLU A 1 81 ? 0.727 -33.001 49.470 1.00 80.25 81 GLU A N 1
ATOM 613 C CA . GLU A 1 81 ? -0.511 -32.852 48.707 1.00 80.25 81 GLU A CA 1
ATOM 614 C C . GLU A 1 81 ? -0.229 -32.324 47.298 1.00 80.25 81 GLU A C 1
ATOM 616 O O . GLU A 1 81 ? -0.747 -32.865 46.321 1.00 80.25 81 GLU A O 1
ATOM 621 N N . TYR A 1 82 ? 0.711 -31.383 47.173 1.00 80.38 82 TYR A N 1
ATOM 622 C CA . TYR A 1 82 ? 1.189 -30.901 45.875 1.00 80.38 82 TYR A CA 1
ATOM 623 C C . TYR A 1 82 ? 1.803 -32.030 45.032 1.00 80.38 82 TYR A C 1
ATOM 625 O O . TYR A 1 82 ? 1.535 -32.142 43.835 1.00 80.38 82 TYR A O 1
ATOM 633 N N . ALA A 1 83 ? 2.573 -32.924 45.663 1.00 84.00 83 ALA A N 1
ATOM 634 C CA . ALA A 1 83 ? 3.139 -34.097 45.000 1.00 84.00 83 ALA A CA 1
ATOM 635 C C . ALA A 1 83 ? 2.065 -35.101 44.541 1.00 84.00 83 ALA A C 1
ATOM 637 O O . ALA A 1 83 ? 2.221 -35.720 43.488 1.00 84.00 83 ALA A O 1
ATOM 638 N N . ASN A 1 84 ? 0.965 -35.253 45.287 1.00 80.75 84 ASN A N 1
ATOM 639 C CA . ASN A 1 84 ? -0.150 -36.120 44.894 1.00 80.75 84 ASN A CA 1
ATOM 640 C C . ASN A 1 84 ? -0.948 -35.549 43.713 1.00 80.75 84 ASN A C 1
ATOM 642 O O . ASN A 1 84 ? -1.307 -36.307 42.812 1.00 80.75 84 ASN A O 1
ATOM 646 N N . ILE A 1 85 ? -1.172 -34.232 43.675 1.00 79.94 85 ILE A N 1
ATOM 647 C CA . ILE A 1 85 ? -1.849 -33.562 42.552 1.00 79.94 85 ILE A CA 1
ATOM 648 C C . ILE A 1 85 ? -1.007 -33.683 41.278 1.00 79.94 85 ILE A C 1
ATOM 650 O O . ILE A 1 85 ? -1.526 -34.048 40.225 1.00 79.94 85 ILE A O 1
ATOM 654 N N . LEU A 1 86 ? 0.307 -33.463 41.379 1.00 78.81 86 LEU A N 1
ATOM 655 C CA . LEU A 1 86 ? 1.213 -33.574 40.235 1.00 78.81 86 LEU A CA 1
ATOM 656 C C . LEU A 1 86 ? 1.277 -35.009 39.690 1.00 78.81 86 LEU A C 1
ATOM 658 O O . LEU A 1 86 ? 1.299 -35.218 38.482 1.00 78.81 86 LEU A O 1
ATOM 662 N N . LYS A 1 87 ? 1.236 -36.008 40.578 1.00 80.31 87 LYS A N 1
ATOM 663 C CA . LYS A 1 87 ? 1.273 -37.428 40.206 1.00 80.31 87 LYS A CA 1
ATOM 664 C C . LYS A 1 87 ? -0.038 -37.937 39.593 1.00 80.31 87 LYS A C 1
ATOM 666 O O . LYS A 1 87 ? -0.013 -38.930 38.872 1.00 80.31 87 LYS A O 1
ATOM 671 N N . GLY A 1 88 ? -1.165 -37.273 39.860 1.00 68.88 88 GLY A N 1
ATOM 672 C CA . GLY A 1 88 ? -2.458 -37.585 39.243 1.00 68.88 88 GLY A CA 1
ATOM 673 C 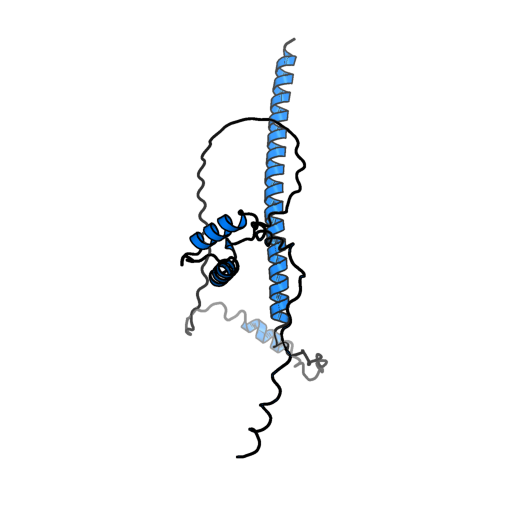C . GLY A 1 88 ? -2.567 -37.138 37.782 1.00 68.88 88 GLY A C 1
ATOM 674 O O . GLY A 1 88 ? -3.265 -37.778 37.004 1.00 68.88 88 GLY A O 1
ATOM 675 N N . ILE A 1 89 ? -1.842 -36.088 37.384 1.00 67.56 89 ILE A N 1
ATOM 676 C CA . ILE A 1 89 ? -1.935 -35.509 36.032 1.00 67.56 89 ILE A CA 1
ATOM 677 C C . ILE A 1 89 ? -1.262 -36.403 34.979 1.00 67.56 89 ILE A C 1
ATOM 679 O O . ILE A 1 89 ? -1.755 -36.499 33.858 1.00 67.56 89 ILE A O 1
ATOM 683 N N . ASP A 1 90 ? -0.194 -37.118 35.340 1.00 61.28 90 ASP A N 1
ATOM 684 C CA . ASP A 1 90 ? 0.500 -38.024 34.413 1.00 61.28 90 ASP A CA 1
ATOM 685 C C . ASP A 1 90 ? -0.205 -39.384 34.237 1.00 61.28 90 ASP A C 1
ATOM 687 O O . ASP A 1 90 ? 0.099 -40.120 33.299 1.00 61.28 90 ASP A O 1
ATOM 691 N N . ALA A 1 91 ? -1.151 -39.739 35.115 1.00 59.25 91 ALA A N 1
ATOM 692 C CA . ALA A 1 91 ? -1.800 -41.053 35.101 1.00 59.25 91 ALA A CA 1
ATOM 693 C C . ALA A 1 91 ? -3.066 -41.133 34.223 1.00 59.25 91 ALA A C 1
ATOM 695 O O . ALA A 1 91 ? -3.489 -42.241 33.895 1.00 59.25 91 ALA A O 1
ATOM 696 N N . ASP A 1 92 ? -3.650 -40.000 33.812 1.00 57.00 92 ASP A N 1
ATOM 697 C CA . ASP A 1 92 ? -4.942 -39.953 33.097 1.00 57.00 92 ASP A CA 1
ATOM 698 C C . ASP A 1 92 ? -4.849 -39.550 31.607 1.00 57.00 92 ASP A C 1
ATOM 700 O O . ASP A 1 92 ? -5.870 -39.382 30.937 1.00 57.00 92 ASP A O 1
ATOM 704 N N . ILE A 1 93 ? -3.645 -39.434 31.029 1.00 59.00 93 ILE A N 1
ATOM 705 C CA . ILE A 1 93 ? -3.481 -39.013 29.618 1.00 59.00 93 ILE A CA 1
ATOM 706 C C . ILE A 1 93 ? -3.744 -40.157 28.611 1.00 59.00 93 ILE A C 1
ATOM 708 O O . ILE A 1 93 ? -3.933 -39.891 27.425 1.00 59.00 93 ILE A O 1
ATOM 712 N N . ASP A 1 94 ? -3.857 -41.418 29.047 1.00 58.72 94 ASP A N 1
ATOM 713 C CA . ASP A 1 94 ? -3.863 -42.570 28.123 1.00 58.72 94 ASP A CA 1
ATOM 714 C C . ASP A 1 94 ? -5.200 -43.307 27.913 1.00 58.72 94 ASP A C 1
ATOM 716 O O . ASP A 1 94 ? -5.223 -44.391 27.325 1.00 58.72 94 ASP A O 1
ATOM 720 N N . THR A 1 95 ? -6.355 -42.731 28.275 1.00 53.09 95 THR A N 1
ATOM 721 C CA . THR A 1 95 ? -7.633 -43.404 27.959 1.00 53.09 95 THR A CA 1
ATOM 722 C C . THR A 1 95 ? -8.766 -42.494 27.482 1.00 53.09 95 THR A C 1
ATOM 724 O O . THR A 1 95 ? -9.585 -42.010 28.249 1.00 53.09 95 THR A O 1
ATOM 727 N N . LYS A 1 96 ? -8.901 -42.465 26.147 1.00 47.62 96 LYS A N 1
ATOM 728 C CA . LYS A 1 96 ? -10.169 -42.498 25.389 1.00 47.62 96 LYS A CA 1
ATOM 729 C C . LYS A 1 96 ? -11.019 -41.205 25.379 1.00 47.62 96 LYS A C 1
ATOM 731 O O . LYS A 1 96 ? -11.761 -40.944 26.322 1.00 47.62 96 LYS A O 1
ATOM 736 N N . PRO A 1 97 ? -11.074 -40.469 24.247 1.00 51.34 97 PRO A N 1
ATOM 737 C CA . PRO A 1 97 ? -12.053 -39.403 24.065 1.00 51.34 97 PRO A CA 1
ATOM 738 C C . PRO A 1 97 ? -13.447 -40.020 23.871 1.00 51.34 97 PRO A C 1
ATOM 740 O O . PRO A 1 97 ? -13.796 -40.479 22.783 1.00 51.34 97 PRO A O 1
ATOM 743 N N . SER A 1 98 ? -14.244 -40.065 24.939 1.00 43.16 98 SER A N 1
ATOM 744 C CA . SER A 1 98 ? -15.675 -40.362 24.868 1.00 43.16 98 SER A CA 1
ATOM 745 C C . SER A 1 98 ? -16.458 -39.066 25.014 1.00 43.16 98 SER A C 1
ATOM 747 O O . SER A 1 98 ? -16.441 -38.421 26.057 1.00 43.16 98 SER A O 1
ATOM 749 N N . ALA A 1 99 ? -17.138 -38.705 23.931 1.00 58.66 99 ALA A N 1
ATOM 750 C CA . ALA A 1 99 ? -18.079 -37.604 23.832 1.00 58.66 99 ALA A CA 1
ATOM 751 C C . ALA A 1 99 ? -19.171 -37.653 24.913 1.00 58.66 99 ALA A C 1
ATOM 753 O O . ALA A 1 99 ? -19.594 -38.745 25.295 1.00 58.66 99 ALA A O 1
ATOM 754 N N . THR A 1 100 ? -19.686 -36.482 25.309 1.00 50.00 100 THR A N 1
ATOM 755 C CA . THR A 1 100 ? -21.117 -36.090 25.290 1.00 50.00 100 THR A CA 1
ATOM 756 C C . THR A 1 100 ? -21.306 -34.776 26.065 1.00 50.00 100 THR A C 1
ATOM 758 O O . THR A 1 100 ? -20.758 -34.645 27.151 1.00 50.00 100 THR A O 1
ATOM 761 N N . VAL A 1 101 ? -22.093 -33.854 25.482 1.00 51.81 101 VAL A N 1
ATOM 762 C CA . VAL A 1 101 ? -22.873 -32.704 26.028 1.00 51.81 101 VAL A CA 1
ATOM 763 C C . VAL A 1 101 ? -22.733 -31.540 25.027 1.00 51.81 101 VAL A C 1
ATOM 765 O O . VAL A 1 101 ? -21.683 -30.917 24.925 1.00 51.81 101 VAL A O 1
ATOM 768 N N . SER A 1 102 ? -23.625 -31.472 24.028 1.00 45.41 102 SER A N 1
ATOM 769 C CA . SER A 1 102 ? -24.879 -30.678 23.989 1.00 45.41 102 SER A CA 1
ATOM 770 C C . SER A 1 102 ? -24.624 -29.165 24.042 1.00 45.41 102 SER A C 1
ATOM 772 O O . SER A 1 102 ? -24.223 -28.652 25.074 1.00 45.41 102 SER A O 1
ATOM 774 N N . GLN A 1 103 ? -24.650 -28.460 22.905 1.00 48.59 103 GLN A N 1
ATOM 775 C CA . GLN A 1 103 ? -25.830 -27.908 22.201 1.00 48.59 103 GLN A CA 1
ATOM 776 C C . GLN A 1 103 ? -26.217 -26.511 22.733 1.00 48.59 103 GLN A C 1
ATOM 778 O O . GLN A 1 103 ? -26.598 -26.367 23.889 1.00 48.59 103 GLN A O 1
ATOM 783 N N . GLY A 1 104 ? -26.105 -25.512 21.849 1.00 41.84 104 GLY A N 1
ATOM 784 C CA . GLY A 1 104 ? -26.478 -24.101 22.029 1.00 41.84 104 GLY A CA 1
ATOM 785 C C . GLY A 1 104 ? -25.757 -23.240 20.981 1.00 41.84 104 GLY A C 1
ATOM 786 O O . GLY A 1 104 ? -24.603 -22.880 21.181 1.00 41.84 104 GLY A O 1
ATOM 787 N N . ASP A 1 105 ? -26.274 -23.224 19.748 1.00 41.91 105 ASP A N 1
ATOM 788 C CA . ASP A 1 105 ? -26.920 -22.056 19.104 1.00 41.91 105 ASP A CA 1
ATOM 789 C C . ASP A 1 105 ? -25.921 -20.927 18.770 1.00 41.91 105 ASP A C 1
ATOM 791 O O . ASP A 1 105 ? -25.426 -20.214 19.632 1.00 41.91 105 ASP A O 1
ATOM 795 N N . ASP A 1 106 ? -25.374 -20.910 17.552 1.00 51.09 106 ASP A N 1
ATOM 796 C CA . ASP A 1 106 ? -25.889 -20.160 16.388 1.00 51.09 106 ASP A CA 1
ATOM 797 C C . ASP A 1 106 ? -25.856 -18.633 16.600 1.00 51.09 106 ASP A C 1
ATOM 799 O O . ASP A 1 106 ? -26.706 -18.081 17.281 1.00 51.09 106 ASP 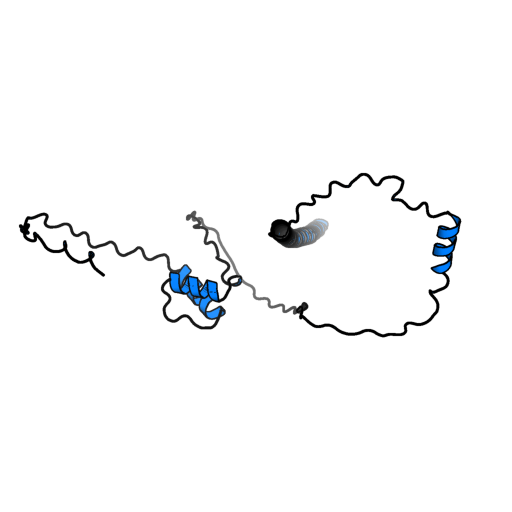A O 1
ATOM 803 N N . VAL A 1 107 ? -24.841 -17.967 16.026 1.00 53.34 107 VAL A N 1
ATOM 804 C CA . VAL A 1 107 ? -24.982 -16.761 15.184 1.00 53.34 107 VAL A CA 1
ATOM 805 C C . VAL A 1 107 ? -23.696 -16.606 14.352 1.00 53.34 107 VAL A C 1
ATOM 807 O O . VAL A 1 107 ? -22.642 -16.138 14.781 1.00 53.34 107 VAL A O 1
ATOM 810 N N . SER A 1 108 ? -23.814 -17.099 13.124 1.00 51.97 108 SER A N 1
ATOM 811 C CA . SER A 1 108 ? -23.249 -16.615 11.859 1.00 51.97 108 SER A CA 1
ATOM 812 C C . SER A 1 108 ? -22.224 -15.463 11.884 1.00 51.97 108 SER A C 1
ATOM 814 O O . SER A 1 108 ? -22.565 -14.284 11.984 1.00 51.97 108 SER A O 1
ATOM 816 N N . ARG A 1 109 ? -20.967 -15.808 11.577 1.00 51.91 109 ARG A N 1
ATOM 817 C CA . ARG A 1 109 ? -19.914 -14.901 11.090 1.00 51.91 109 ARG A CA 1
ATOM 818 C C . ARG A 1 109 ? -19.645 -15.217 9.609 1.00 51.91 109 ARG A C 1
ATOM 820 O O . ARG A 1 109 ? -19.191 -16.325 9.329 1.00 51.91 109 ARG A O 1
ATOM 827 N N . PRO A 1 110 ? -19.888 -14.311 8.640 1.00 54.91 110 PRO A N 1
ATOM 828 C CA . PRO A 1 110 ? -19.485 -14.560 7.261 1.00 54.91 110 PRO A CA 1
ATOM 829 C C . PRO A 1 110 ? -17.966 -14.408 7.118 1.00 54.91 110 PRO A C 1
ATOM 831 O O . PRO A 1 110 ? -17.398 -13.325 7.273 1.00 54.91 110 PRO A O 1
ATOM 834 N N . SER A 1 111 ? -17.327 -15.544 6.845 1.00 49.38 111 SER A N 1
ATOM 835 C CA . SER A 1 111 ? -15.919 -15.686 6.494 1.00 49.38 111 SER A CA 1
ATOM 836 C C . SER A 1 111 ? -15.599 -15.115 5.115 1.00 49.38 111 SER A C 1
ATOM 838 O O . SER A 1 111 ? -16.419 -15.080 4.200 1.00 49.38 111 SER A O 1
ATOM 840 N N . ALA A 1 112 ? -14.343 -14.697 5.008 1.00 51.72 112 ALA A N 1
ATOM 841 C CA . ALA A 1 112 ? -13.664 -14.198 3.832 1.00 51.72 112 ALA A CA 1
ATOM 842 C C . ALA A 1 112 ? -13.819 -15.091 2.590 1.00 51.72 112 ALA A C 1
ATOM 844 O O . ALA A 1 112 ? -13.657 -16.307 2.655 1.00 51.72 112 ALA A O 1
ATOM 845 N N . SER A 1 113 ? -13.995 -14.445 1.436 1.00 42.50 113 SER A N 1
ATOM 846 C CA . SER A 1 113 ? -13.694 -15.019 0.126 1.00 42.50 113 SER A CA 1
ATOM 847 C C . SER A 1 113 ? -12.605 -14.175 -0.524 1.00 42.50 113 SER A C 1
ATOM 849 O O . SER A 1 113 ? -12.869 -13.147 -1.149 1.00 42.50 113 SER A O 1
ATOM 851 N N . ALA A 1 114 ? -11.362 -14.619 -0.354 1.00 49.94 114 ALA A N 1
ATOM 852 C CA . ALA A 1 114 ? -10.256 -14.218 -1.201 1.00 49.94 114 ALA A CA 1
ATOM 853 C C . ALA A 1 114 ? -10.463 -14.843 -2.589 1.00 49.94 114 ALA A C 1
ATOM 855 O O . ALA A 1 114 ? -10.415 -16.059 -2.745 1.00 49.94 114 ALA A O 1
ATOM 856 N N . SER A 1 115 ? -10.690 -13.999 -3.593 1.00 46.00 115 SER A N 1
ATOM 857 C CA . SER A 1 115 ? -10.684 -14.368 -5.008 1.00 46.00 115 SER A CA 1
ATOM 858 C C . SER A 1 115 ? -9.586 -13.563 -5.690 1.00 46.00 115 SER A C 1
ATOM 860 O O . SER A 1 115 ? -9.786 -12.414 -6.088 1.00 46.00 115 SER A O 1
ATOM 862 N N . ALA A 1 116 ? -8.411 -14.176 -5.801 1.00 48.97 116 ALA A N 1
ATOM 863 C CA . ALA A 1 116 ? -7.375 -13.741 -6.717 1.00 48.97 116 ALA A CA 1
ATOM 864 C C . ALA A 1 116 ? -7.825 -14.078 -8.146 1.00 48.97 116 ALA A C 1
ATOM 866 O O . ALA A 1 116 ? -7.937 -15.246 -8.505 1.00 48.97 116 ALA A O 1
ATOM 867 N N . SER A 1 117 ? -8.071 -13.052 -8.958 1.00 45.72 117 SER A N 1
ATOM 868 C CA . SER A 1 117 ? -8.189 -13.183 -10.409 1.00 45.72 117 SER A CA 1
ATOM 869 C C . SER A 1 117 ? -7.281 -12.145 -11.046 1.00 45.72 117 SER A C 1
ATOM 871 O O . SER A 1 117 ? -7.604 -10.961 -11.121 1.00 45.72 117 SER A O 1
ATOM 873 N N . ALA A 1 118 ? -6.113 -12.616 -11.471 1.00 47.78 118 ALA A N 1
ATOM 874 C CA . ALA A 1 118 ? -5.250 -11.912 -12.393 1.00 47.78 118 ALA A CA 1
ATOM 875 C C . ALA A 1 118 ? -5.956 -11.821 -13.752 1.00 47.78 118 ALA A C 1
ATOM 877 O O . ALA A 1 118 ? -6.311 -12.840 -14.335 1.00 47.78 118 ALA A O 1
ATOM 878 N N . SER A 1 119 ? -6.129 -10.607 -14.268 1.00 49.44 119 SER A N 1
ATOM 879 C CA . SER A 1 119 ? -6.361 -10.397 -15.693 1.00 49.44 119 SER A CA 1
ATOM 880 C C . SER A 1 119 ? -5.556 -9.188 -16.129 1.00 49.44 119 SER A C 1
ATOM 882 O O . SER A 1 119 ? -5.875 -8.044 -15.811 1.00 49.44 119 SER A O 1
ATOM 884 N N . ALA A 1 120 ? -4.468 -9.482 -16.831 1.00 48.25 120 ALA A N 1
ATOM 885 C CA . ALA A 1 120 ? -3.733 -8.521 -17.620 1.00 48.25 120 ALA A CA 1
ATOM 886 C C . ALA A 1 120 ? -4.638 -8.013 -18.751 1.00 48.25 120 ALA A C 1
ATOM 888 O O . ALA A 1 120 ? -5.238 -8.804 -19.474 1.00 48.25 120 ALA A O 1
ATOM 889 N N . SER A 1 121 ? -4.705 -6.698 -18.922 1.00 47.22 121 SER A N 1
ATOM 890 C CA . SER A 1 121 ? -5.073 -6.089 -20.195 1.00 47.22 121 SER A CA 1
ATOM 891 C C . SER A 1 121 ? -4.260 -4.818 -20.353 1.00 47.22 121 SER A C 1
ATOM 893 O O . SER A 1 121 ? -4.504 -3.804 -19.703 1.00 47.22 121 SER A O 1
ATOM 895 N N . ALA A 1 122 ? -3.247 -4.930 -21.201 1.00 47.94 122 ALA A N 1
ATOM 896 C CA . ALA A 1 122 ? -2.496 -3.822 -21.739 1.00 47.94 122 ALA A CA 1
ATOM 897 C C . ALA A 1 122 ? -3.400 -2.984 -22.650 1.00 47.94 122 ALA A C 1
ATOM 899 O O . ALA A 1 122 ? -4.087 -3.522 -23.515 1.00 47.94 122 ALA A O 1
ATOM 900 N N . THR A 1 123 ? -3.349 -1.664 -22.516 1.00 41.59 123 THR A N 1
ATOM 901 C CA . THR A 1 123 ? -3.569 -0.748 -23.639 1.00 41.59 123 THR A CA 1
ATOM 902 C C . THR A 1 123 ? -2.700 0.482 -23.407 1.00 41.59 123 THR A C 1
ATOM 904 O O . THR A 1 123 ? -2.894 1.237 -22.458 1.00 41.59 123 THR A O 1
ATOM 907 N N . ALA A 1 124 ? -1.682 0.600 -24.258 1.00 45.81 124 ALA A N 1
ATOM 908 C CA . ALA A 1 124 ? -0.829 1.765 -24.440 1.00 45.81 124 ALA A CA 1
ATOM 909 C C . ALA A 1 124 ? -1.670 2.990 -24.843 1.00 45.81 124 ALA A C 1
ATOM 911 O O . ALA A 1 124 ? -2.717 2.848 -25.471 1.00 45.81 124 ALA A O 1
ATOM 912 N N . THR A 1 125 ? -1.254 4.214 -24.525 1.00 37.59 125 THR A N 1
ATOM 913 C CA . THR A 1 125 ? -0.615 5.234 -25.410 1.00 37.59 125 THR A CA 1
ATOM 914 C C . THR A 1 125 ? -1.407 6.529 -25.110 1.00 37.59 125 THR A C 1
ATOM 916 O O . THR A 1 125 ? -2.607 6.429 -24.898 1.00 37.59 125 THR A O 1
ATOM 919 N N . ALA A 1 126 ? -0.919 7.765 -25.035 1.00 43.09 126 ALA A N 1
ATOM 920 C CA . ALA A 1 126 ? 0.334 8.433 -25.358 1.00 43.09 126 ALA A CA 1
ATOM 921 C C . ALA A 1 126 ? 0.317 9.822 -24.645 1.00 43.09 126 ALA A C 1
ATOM 923 O O . ALA A 1 126 ? -0.769 10.309 -24.349 1.00 43.09 126 ALA A O 1
ATOM 924 N N . THR A 1 127 ? 1.497 10.422 -24.399 1.00 41.19 127 THR A N 1
ATOM 925 C CA . THR A 1 127 ? 1.883 11.849 -24.648 1.00 41.19 127 THR A CA 1
ATOM 926 C C . THR A 1 127 ? 0.849 12.981 -24.426 1.00 41.19 127 THR A C 1
ATOM 928 O O . THR A 1 127 ? -0.250 12.902 -24.948 1.00 41.19 127 THR A O 1
ATOM 931 N N . ALA A 1 128 ? 1.125 14.165 -23.872 1.00 41.84 128 ALA A N 1
ATOM 932 C CA . ALA A 1 128 ? 2.341 14.887 -23.507 1.00 41.84 128 ALA A CA 1
ATOM 933 C C . ALA A 1 128 ? 1.937 16.231 -22.840 1.00 41.84 128 ALA A C 1
ATOM 935 O O . ALA A 1 128 ? 0.794 16.663 -22.975 1.00 41.84 128 ALA A O 1
ATOM 936 N N . SER A 1 129 ? 2.940 16.889 -22.249 1.00 41.56 129 SER A N 1
ATOM 937 C CA . SER A 1 129 ? 3.103 18.349 -22.108 1.00 41.56 129 SER A CA 1
ATOM 938 C C . SER A 1 129 ? 2.457 19.097 -20.931 1.00 41.56 129 SER A C 1
ATOM 940 O O . SER A 1 129 ? 1.258 19.047 -20.681 1.00 41.56 129 SER A O 1
ATOM 942 N N . GLU A 1 130 ? 3.351 19.825 -20.256 1.00 49.50 130 GLU A N 1
ATOM 943 C CA . GLU A 1 130 ? 3.178 20.924 -19.301 1.00 49.50 130 GLU A CA 1
ATOM 944 C C . GLU A 1 130 ? 2.214 22.016 -19.794 1.00 49.50 130 GLU A C 1
ATOM 946 O O . GLU A 1 130 ? 2.266 22.357 -20.971 1.00 49.50 130 GLU A O 1
ATOM 951 N N . GLU A 1 131 ? 1.431 22.621 -18.888 1.00 41.03 131 GLU A N 1
ATOM 952 C CA . GLU A 1 131 ? 1.453 24.077 -18.634 1.00 41.03 131 GLU A CA 1
ATOM 953 C C . GLU A 1 131 ? 0.666 24.432 -17.355 1.00 41.03 131 GLU A C 1
ATOM 955 O O . GLU A 1 131 ? -0.252 23.725 -16.939 1.00 41.03 131 GLU A O 1
ATOM 960 N N . GLU A 1 132 ? 1.086 25.518 -16.709 1.00 48.53 132 GLU A N 1
ATOM 961 C CA . GLU A 1 132 ? 0.577 26.090 -15.463 1.00 48.53 132 GLU A CA 1
ATOM 962 C C . GLU A 1 132 ? -0.930 26.393 -15.456 1.00 48.53 132 GLU A C 1
ATOM 964 O O . GLU A 1 132 ? -1.461 27.002 -16.379 1.00 48.53 132 GLU A O 1
ATOM 969 N N . ALA A 1 133 ? -1.585 26.134 -14.318 1.00 39.03 133 ALA A N 1
ATOM 970 C CA . ALA A 1 133 ? -2.592 27.049 -13.778 1.00 39.03 133 ALA A CA 1
ATOM 971 C C . ALA A 1 133 ? -2.821 26.766 -12.289 1.00 39.03 133 ALA A C 1
ATOM 973 O O . ALA A 1 133 ? -3.449 25.781 -11.893 1.00 39.03 133 ALA A O 1
ATOM 974 N N . ALA A 1 134 ? -2.333 27.672 -11.445 1.00 50.50 134 ALA A N 1
ATOM 975 C CA . ALA A 1 134 ? -2.767 27.785 -10.066 1.00 50.50 134 ALA A CA 1
ATOM 976 C C . ALA A 1 134 ? -4.233 28.251 -10.037 1.00 50.50 134 ALA A C 1
ATOM 978 O O . ALA A 1 134 ? -4.523 29.443 -10.086 1.00 50.50 134 ALA A O 1
ATOM 979 N N . THR A 1 135 ? -5.167 27.308 -9.934 1.00 38.12 135 THR A N 1
ATOM 980 C CA . THR A 1 135 ? -6.547 27.592 -9.527 1.00 38.12 135 THR A CA 1
ATOM 981 C C . THR A 1 135 ? -6.836 26.867 -8.226 1.00 38.12 135 THR A C 1
ATOM 983 O O . THR A 1 135 ? -6.626 25.660 -8.109 1.00 38.12 135 THR A O 1
ATOM 986 N N . SER A 1 136 ? -7.280 27.643 -7.243 1.00 45.56 136 SER A N 1
ATOM 987 C CA . SER A 1 136 ? -7.664 27.251 -5.893 1.00 45.56 136 SER A CA 1
ATOM 988 C C . SER A 1 136 ? -8.357 25.890 -5.844 1.00 45.56 136 SER A C 1
ATOM 990 O O . SER A 1 136 ? -9.521 25.729 -6.210 1.00 45.56 136 SER A O 1
ATOM 992 N N . ALA A 1 137 ? -7.621 24.904 -5.331 1.00 40.75 137 ALA A N 1
ATOM 993 C CA . ALA A 1 137 ? -8.142 23.606 -4.958 1.00 40.75 137 ALA A CA 1
ATOM 994 C C . ALA A 1 137 ? -9.173 23.786 -3.834 1.00 40.75 137 ALA A C 1
ATOM 996 O O . ALA A 1 137 ? -8.859 23.709 -2.644 1.00 40.75 137 ALA A O 1
ATOM 997 N N . VAL A 1 138 ? -10.430 24.016 -4.217 1.00 46.62 138 VAL A N 1
ATOM 998 C CA . VAL A 1 138 ? -11.570 23.621 -3.398 1.00 46.62 138 VAL A CA 1
ATOM 999 C C . VAL A 1 138 ? -11.370 22.132 -3.177 1.00 46.62 138 VAL A C 1
ATOM 1001 O O . VAL A 1 138 ? -11.489 21.339 -4.110 1.00 46.62 138 VAL A O 1
ATOM 1004 N N . ARG A 1 139 ? -10.965 21.765 -1.958 1.00 41.84 139 ARG A N 1
ATOM 1005 C CA . ARG A 1 139 ? -10.883 20.376 -1.515 1.00 41.84 139 ARG A CA 1
ATOM 1006 C C . ARG A 1 139 ? -12.267 19.772 -1.723 1.00 41.84 139 ARG A C 1
ATOM 1008 O O . ARG A 1 139 ? -13.143 19.934 -0.876 1.00 41.84 139 ARG A O 1
ATOM 1015 N N . LYS A 1 140 ? -12.472 19.113 -2.864 1.00 49.72 140 LYS A N 1
ATOM 1016 C CA . LYS A 1 140 ? -13.576 18.186 -3.072 1.00 49.72 140 LYS A CA 1
ATOM 1017 C C . LYS A 1 140 ? -13.320 17.073 -2.064 1.00 49.72 140 LYS A C 1
ATOM 1019 O O . LYS A 1 140 ? -12.528 16.173 -2.308 1.00 49.72 140 LYS A O 1
ATOM 1024 N N . MET A 1 141 ? -13.866 17.221 -0.859 1.00 48.84 141 MET A N 1
ATOM 1025 C CA . MET A 1 141 ? -13.983 16.100 0.057 1.00 48.84 141 MET A CA 1
ATOM 1026 C C . MET A 1 141 ? -14.895 15.119 -0.662 1.00 48.84 141 MET A C 1
ATOM 1028 O O . MET A 1 141 ? -16.109 15.324 -0.705 1.00 48.84 141 MET A O 1
ATOM 1032 N N . ASP A 1 142 ? -14.296 14.111 -1.291 1.00 58.41 142 ASP A N 1
ATOM 1033 C CA . ASP A 1 142 ? -15.006 12.958 -1.818 1.00 58.41 142 ASP A CA 1
ATOM 1034 C C . ASP A 1 142 ? -15.677 12.273 -0.630 1.00 58.41 142 ASP A C 1
ATOM 1036 O O . ASP A 1 142 ? -15.107 11.415 0.044 1.00 58.41 142 ASP A O 1
ATOM 1040 N N . ALA A 1 143 ? -16.880 12.742 -0.298 1.00 72.00 143 ALA A N 1
ATOM 1041 C CA . ALA A 1 143 ? -17.695 12.149 0.738 1.00 72.00 143 ALA A CA 1
ATOM 1042 C C . ALA A 1 143 ? -17.886 10.684 0.352 1.00 72.00 143 ALA A C 1
ATOM 1044 O O . ALA A 1 143 ? -18.352 10.369 -0.747 1.00 72.00 143 ALA A O 1
ATOM 1045 N N . ASN A 1 144 ? -17.461 9.782 1.233 1.00 85.94 144 ASN A N 1
ATOM 1046 C CA . ASN A 1 144 ? -17.482 8.356 0.963 1.00 85.94 144 ASN A CA 1
ATOM 1047 C C . ASN A 1 144 ? -18.926 7.831 1.049 1.00 85.94 144 ASN A C 1
ATOM 1049 O O . ASN A 1 144 ? -19.350 7.243 2.040 1.00 85.94 144 ASN A O 1
ATOM 1053 N N . TYR A 1 145 ? -19.718 8.080 0.003 1.00 88.50 145 TYR A N 1
ATOM 1054 C CA . TYR A 1 145 ? -21.120 7.665 -0.076 1.00 88.50 145 TYR A CA 1
ATOM 1055 C C . TYR A 1 145 ? -21.277 6.134 -0.047 1.00 88.50 145 TYR A C 1
ATOM 1057 O O . TYR A 1 145 ? -22.352 5.626 0.273 1.00 88.50 145 TYR A O 1
ATOM 1065 N N . GLU A 1 146 ? -20.219 5.374 -0.355 1.00 89.56 146 GLU A N 1
ATOM 1066 C CA . GLU A 1 146 ? -20.263 3.911 -0.318 1.00 89.56 146 GLU A CA 1
ATOM 1067 C C . GLU A 1 146 ? -20.272 3.354 1.110 1.00 89.56 146 GLU A C 1
ATOM 1069 O O . GLU A 1 146 ? -20.936 2.341 1.355 1.00 89.56 146 GLU A O 1
ATOM 1074 N N . SER A 1 147 ? -19.631 4.036 2.066 1.00 90.75 147 SER A N 1
ATOM 1075 C CA . SER A 1 147 ? -19.625 3.630 3.477 1.00 90.75 147 SER A CA 1
ATOM 1076 C C . SER A 1 147 ? -20.889 4.026 4.246 1.00 90.75 147 SER A C 1
ATOM 1078 O O . SER A 1 147 ? -21.118 3.494 5.326 1.00 90.75 147 SER A O 1
ATOM 1080 N N . MET A 1 148 ? -21.734 4.911 3.702 1.00 88.19 148 MET A N 1
ATOM 1081 C CA . MET A 1 148 ? -22.970 5.348 4.367 1.00 88.19 148 MET A CA 1
ATOM 1082 C C . MET A 1 148 ? -24.075 4.287 4.309 1.00 88.19 148 MET A C 1
ATOM 1084 O O . MET A 1 148 ? -24.179 3.498 3.353 1.00 88.19 148 MET A O 1
ATOM 1088 N N . SER A 1 149 ? -24.935 4.275 5.328 1.00 93.06 149 SER A N 1
ATOM 1089 C CA . SER A 1 149 ? -26.109 3.402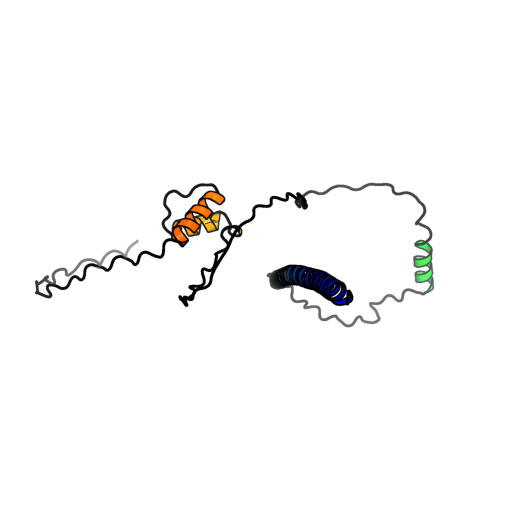 5.357 1.00 93.06 149 SER A CA 1
ATOM 1090 C C . SER A 1 149 ? -27.180 3.878 4.364 1.00 93.06 149 SER A C 1
ATOM 1092 O O . SER A 1 149 ? -27.248 5.049 3.991 1.00 93.06 149 SER A O 1
ATOM 1094 N N . LEU A 1 150 ? -28.057 2.973 3.915 1.00 92.50 150 LEU A N 1
ATOM 1095 C CA . LEU A 1 150 ? -29.160 3.331 3.006 1.00 92.50 150 LEU A CA 1
ATOM 1096 C C . LEU A 1 150 ? -30.067 4.429 3.586 1.00 92.50 150 LEU A C 1
ATOM 1098 O O . LEU A 1 150 ? -30.541 5.289 2.845 1.00 92.50 150 LEU A O 1
ATOM 1102 N N . LYS A 1 151 ? -30.278 4.415 4.908 1.00 92.25 151 LYS A N 1
ATOM 1103 C CA . LYS A 1 151 ? -31.092 5.411 5.615 1.00 92.25 151 LYS A CA 1
ATOM 1104 C C . LYS A 1 151 ? -30.435 6.789 5.593 1.00 92.25 151 LYS A C 1
ATOM 1106 O O . LYS A 1 151 ? -31.115 7.778 5.338 1.00 92.25 151 LYS A O 1
ATOM 1111 N N . GLU A 1 152 ? -29.124 6.850 5.799 1.00 91.19 152 GLU A N 1
ATOM 1112 C CA . GLU A 1 152 ? -28.366 8.102 5.729 1.00 91.19 152 GLU A CA 1
ATOM 1113 C C . GLU A 1 152 ? -28.332 8.675 4.311 1.00 91.19 152 GLU A C 1
ATOM 1115 O O . GLU A 1 152 ? -28.570 9.866 4.128 1.00 91.19 152 GLU A O 1
ATOM 1120 N N . LEU A 1 153 ? -28.116 7.835 3.293 1.00 91.69 153 LEU A N 1
ATOM 1121 C CA . LEU A 1 153 ? -28.159 8.274 1.895 1.00 91.69 153 LEU A CA 1
ATOM 1122 C C . LEU A 1 153 ? -29.546 8.822 1.527 1.00 91.69 153 LEU A C 1
ATOM 1124 O O . LEU A 1 153 ? -29.648 9.843 0.848 1.00 91.69 153 LEU A O 1
ATOM 1128 N N . GLN A 1 154 ? -30.619 8.194 2.015 1.00 91.25 154 GLN A N 1
ATOM 1129 C CA . GLN A 1 154 ? -31.984 8.677 1.809 1.00 91.25 154 GLN A CA 1
ATOM 1130 C C . GLN A 1 154 ? -32.253 9.997 2.545 1.00 91.25 154 GLN A C 1
ATOM 1132 O O . GLN A 1 154 ? -32.924 10.873 1.995 1.00 91.25 154 GLN A O 1
ATOM 1137 N N . ALA A 1 155 ? -31.723 10.167 3.759 1.00 92.12 155 ALA A N 1
ATOM 1138 C CA . ALA A 1 155 ? -31.808 11.422 4.500 1.00 92.12 155 ALA A CA 1
ATOM 1139 C C . ALA A 1 155 ? -31.077 12.559 3.765 1.00 92.12 155 ALA A C 1
ATOM 1141 O O . ALA A 1 155 ? -31.649 13.634 3.589 1.00 92.12 155 ALA A O 1
ATOM 1142 N N . LEU A 1 156 ? -29.875 12.300 3.241 1.00 89.50 156 LEU A N 1
ATOM 1143 C CA . LEU A 1 156 ? -29.122 13.263 2.432 1.00 89.50 156 LEU A CA 1
ATOM 1144 C C . LEU A 1 156 ? -29.835 13.619 1.124 1.00 89.50 156 LEU A C 1
ATOM 1146 O O . LEU A 1 156 ? -29.877 14.787 0.743 1.00 89.50 156 LEU A O 1
ATOM 1150 N N . ALA A 1 157 ? -30.435 12.639 0.447 1.00 89.94 157 ALA A N 1
ATOM 1151 C CA . ALA A 1 157 ? -31.207 12.883 -0.770 1.00 89.94 157 ALA A CA 1
ATOM 1152 C C . ALA A 1 157 ? -32.427 13.783 -0.503 1.00 89.94 157 ALA A C 1
ATOM 1154 O O . ALA A 1 157 ? -32.701 14.693 -1.285 1.00 89.94 157 ALA A O 1
ATOM 1155 N N . ARG A 1 158 ? -33.114 13.589 0.634 1.00 89.44 158 ARG A N 1
ATOM 1156 C CA . ARG A 1 158 ? -34.204 14.475 1.082 1.00 89.44 158 ARG A CA 1
ATOM 1157 C C . ARG A 1 158 ? -33.700 15.875 1.422 1.00 89.44 158 ARG A C 1
ATOM 1159 O O . ARG A 1 158 ? -34.341 16.846 1.042 1.00 89.44 158 ARG A O 1
ATOM 1166 N N . GLN A 1 159 ? -32.547 15.981 2.083 1.00 89.19 159 GLN A N 1
ATOM 1167 C CA . GLN A 1 159 ? -31.926 17.264 2.423 1.00 89.19 159 GLN A CA 1
ATOM 1168 C C . GLN A 1 159 ? -31.527 18.071 1.177 1.00 89.19 159 GLN A C 1
ATOM 1170 O O . GLN A 1 159 ? -31.556 19.297 1.208 1.00 89.19 159 GLN A O 1
ATOM 1175 N N . ARG A 1 160 ? -31.186 17.396 0.072 1.00 86.62 160 ARG A N 1
ATOM 1176 C CA . ARG A 1 160 ? -30.865 18.019 -1.225 1.00 86.62 160 ARG A CA 1
ATOM 1177 C C . ARG A 1 160 ? -32.060 18.139 -2.177 1.00 86.62 160 ARG A C 1
ATOM 1179 O O . ARG A 1 160 ? -31.878 18.445 -3.352 1.00 86.62 160 ARG A O 1
ATOM 1186 N N . SER A 1 161 ? -33.277 17.899 -1.688 1.00 86.38 161 SER A N 1
ATOM 1187 C CA . SER A 1 161 ? -34.511 18.000 -2.476 1.00 86.38 161 SER A CA 1
ATOM 1188 C C . SER A 1 161 ? -34.527 17.115 -3.736 1.00 86.38 161 SER A C 1
ATOM 1190 O O . SER A 1 161 ? -35.157 17.463 -4.736 1.00 86.38 161 SER A O 1
ATOM 1192 N N . ILE A 1 162 ? -33.864 15.950 -3.707 1.00 84.38 162 ILE A N 1
ATOM 1193 C CA . ILE A 1 162 ? -33.963 14.945 -4.778 1.00 84.38 162 ILE A CA 1
ATOM 1194 C C . ILE A 1 162 ? -35.309 14.230 -4.632 1.00 84.38 162 ILE A C 1
ATOM 1196 O O . ILE A 1 162 ? -35.459 13.291 -3.848 1.00 84.38 162 ILE A O 1
ATOM 1200 N N . SER A 1 163 ? -36.312 14.696 -5.373 1.00 75.00 163 SER A N 1
ATOM 1201 C CA . SER A 1 163 ? -37.615 14.033 -5.470 1.00 75.00 163 SER A CA 1
ATOM 1202 C C . SER A 1 163 ? -37.507 12.764 -6.328 1.00 75.00 163 SER A C 1
ATOM 1204 O O . SER A 1 163 ? -36.898 12.794 -7.394 1.00 75.00 163 SER A O 1
ATOM 1206 N N . GLY A 1 164 ? -38.091 11.647 -5.874 1.00 76.94 164 GLY A N 1
ATOM 1207 C CA . GLY A 1 164 ? -38.078 10.368 -6.608 1.00 76.94 164 GLY A CA 1
ATOM 1208 C C . GLY A 1 164 ? -36.911 9.434 -6.264 1.00 76.94 164 GLY A C 1
ATOM 1209 O O . GLY A 1 164 ? -36.299 8.847 -7.150 1.00 76.94 164 GLY A O 1
ATOM 1210 N N . VAL A 1 165 ? -36.587 9.305 -4.975 1.00 73.38 165 VAL A N 1
ATOM 1211 C CA . VAL A 1 165 ? -35.442 8.514 -4.500 1.00 73.38 165 VAL A CA 1
ATOM 1212 C C . VAL A 1 165 ? -35.593 7.021 -4.873 1.00 73.38 165 VAL A C 1
ATOM 1214 O O . VAL A 1 165 ? -36.542 6.384 -4.406 1.00 73.38 165 VAL A O 1
ATOM 1217 N N . PRO A 1 166 ? -34.672 6.433 -5.666 1.00 77.31 166 PRO A N 1
ATOM 1218 C CA . PRO A 1 166 ? -34.722 5.016 -6.025 1.00 77.31 166 PRO A CA 1
ATOM 1219 C C . PRO A 1 166 ? -34.476 4.126 -4.799 1.00 77.31 166 PRO A C 1
ATOM 1221 O O . PRO A 1 166 ? -33.799 4.515 -3.858 1.00 77.31 166 PRO A O 1
ATOM 1224 N N . SER A 1 167 ? -34.990 2.896 -4.775 1.00 81.44 167 SER A N 1
ATOM 1225 C CA . SER A 1 167 ? -34.817 1.998 -3.613 1.00 81.44 167 SER A CA 1
ATOM 1226 C C . SER A 1 167 ? -33.414 1.379 -3.520 1.00 81.44 167 SER A C 1
ATOM 1228 O O . SER A 1 167 ? -33.079 0.721 -2.535 1.00 81.44 167 SER A O 1
ATOM 1230 N N . ARG A 1 168 ? -32.590 1.537 -4.563 1.00 90.88 168 ARG A N 1
ATOM 1231 C CA . ARG A 1 168 ? -31.292 0.870 -4.709 1.00 90.88 168 ARG A CA 1
ATOM 1232 C C . ARG A 1 168 ? -30.145 1.797 -4.315 1.00 90.88 168 ARG A C 1
ATOM 1234 O O . ARG A 1 168 ? -30.018 2.903 -4.833 1.00 90.88 168 ARG A O 1
ATOM 1241 N N . LYS A 1 169 ? -29.240 1.291 -3.465 1.00 90.50 169 LYS A N 1
ATOM 1242 C CA . LYS A 1 169 ? -28.087 2.042 -2.928 1.00 90.50 169 LYS A CA 1
ATOM 1243 C C . LYS A 1 169 ? -27.224 2.679 -4.023 1.00 90.50 169 LYS A C 1
ATOM 1245 O O . LYS A 1 169 ? -26.856 3.839 -3.907 1.00 90.50 169 LYS A O 1
ATOM 1250 N N . ARG A 1 170 ? -26.925 1.931 -5.093 1.00 90.25 170 ARG A N 1
ATOM 1251 C CA . ARG A 1 170 ? -26.066 2.406 -6.194 1.00 90.25 170 ARG A CA 1
ATOM 1252 C C . ARG A 1 170 ? -26.674 3.592 -6.947 1.00 90.25 170 ARG A C 1
ATOM 1254 O O . ARG A 1 170 ? -25.965 4.547 -7.227 1.00 90.25 170 ARG A O 1
ATOM 1261 N N . GLU A 1 171 ? -27.978 3.550 -7.209 1.00 90.81 171 GLU A N 1
ATOM 1262 C CA . GLU A 1 171 ? -28.693 4.609 -7.935 1.00 90.81 171 GLU A CA 1
ATOM 1263 C C . GLU A 1 171 ? -28.809 5.892 -7.090 1.00 90.81 171 GLU A C 1
ATOM 1265 O O . GLU A 1 171 ? -28.665 6.990 -7.621 1.00 90.81 171 GLU A O 1
ATOM 1270 N N . LEU A 1 172 ? -28.969 5.773 -5.760 1.00 90.81 172 LEU A N 1
ATOM 1271 C CA . LEU A 1 172 ? -28.885 6.925 -4.845 1.00 90.81 172 LEU A CA 1
ATOM 1272 C C . LEU A 1 172 ? -27.517 7.599 -4.872 1.00 90.81 172 LEU A C 1
ATOM 1274 O O . LEU A 1 172 ? -27.437 8.824 -4.875 1.00 90.81 172 LEU A O 1
ATOM 1278 N N . ILE A 1 173 ? -26.451 6.799 -4.824 1.00 92.00 173 ILE A N 1
ATOM 1279 C CA . ILE A 1 173 ? -25.079 7.311 -4.788 1.00 92.00 173 ILE A CA 1
ATOM 1280 C C . ILE A 1 173 ? -24.779 8.067 -6.081 1.00 92.00 173 ILE A C 1
ATOM 1282 O O . ILE A 1 173 ? -24.216 9.156 -6.025 1.00 92.00 173 ILE A O 1
ATOM 1286 N N . ASP A 1 174 ? -25.193 7.524 -7.225 1.00 90.06 174 ASP A N 1
ATOM 1287 C CA . ASP A 1 174 ? -24.995 8.166 -8.523 1.00 90.06 174 ASP A CA 1
ATOM 1288 C C . ASP A 1 174 ? -25.782 9.486 -8.630 1.00 90.06 174 ASP A C 1
ATOM 1290 O O . ASP A 1 174 ? -25.230 10.516 -9.017 1.00 90.06 174 ASP A O 1
ATOM 1294 N N . ALA A 1 175 ? -27.034 9.511 -8.157 1.00 88.19 175 ALA A N 1
ATOM 1295 C CA . ALA A 1 175 ? -27.837 10.734 -8.088 1.00 88.19 175 ALA A CA 1
ATOM 1296 C C . ALA A 1 175 ? -27.225 11.803 -7.158 1.00 88.19 175 ALA A C 1
ATOM 1298 O O . ALA A 1 175 ? -27.182 12.984 -7.512 1.00 88.19 175 ALA A O 1
ATOM 1299 N N . LEU A 1 176 ? -26.714 11.402 -5.989 1.00 87.38 176 LEU A N 1
ATOM 1300 C CA . LEU A 1 176 ? -26.068 12.299 -5.023 1.00 87.38 176 LEU A CA 1
ATOM 1301 C C . LEU A 1 176 ? -24.719 12.831 -5.517 1.00 87.38 176 LEU A C 1
ATOM 1303 O O . LEU A 1 176 ? -24.408 13.998 -5.270 1.00 87.38 176 LEU A O 1
ATOM 1307 N N . LYS A 1 177 ? -23.936 12.012 -6.229 1.00 88.44 177 LYS A N 1
ATOM 1308 C CA . LYS A 1 177 ? -22.689 12.437 -6.882 1.00 88.44 177 LYS A CA 1
ATOM 1309 C C . LYS A 1 177 ? -22.974 13.424 -8.009 1.00 88.44 177 LYS A C 1
ATOM 1311 O O . LYS A 1 177 ? -22.389 14.503 -8.025 1.00 88.44 177 LYS A O 1
ATOM 1316 N N . LYS A 1 178 ? -23.949 13.113 -8.867 1.00 85.75 178 LYS A N 1
ATOM 1317 C CA . LYS A 1 178 ? -24.374 13.975 -9.977 1.00 85.75 178 LYS A CA 1
ATOM 1318 C C . LYS A 1 178 ? -24.882 15.340 -9.506 1.00 85.75 178 LYS A C 1
ATOM 1320 O O . LYS A 1 178 ? -24.592 16.347 -10.141 1.00 85.75 178 LYS A O 1
ATOM 1325 N N . GLN A 1 179 ? -25.605 15.398 -8.386 1.00 79.38 179 GLN A N 1
ATOM 1326 C CA . GLN A 1 179 ? -26.006 16.675 -7.786 1.00 79.38 179 GLN A CA 1
ATOM 1327 C C . GLN A 1 179 ? -24.898 17.363 -6.981 1.00 79.38 179 GLN A C 1
ATOM 1329 O O . GLN A 1 179 ? -24.908 18.582 -6.885 1.00 79.38 179 GLN A O 1
ATOM 1334 N N . GLY A 1 180 ? -23.965 16.619 -6.382 1.00 70.19 180 GLY A N 1
ATOM 1335 C CA . GLY A 1 180 ? -22.841 17.195 -5.635 1.00 70.19 180 GLY A CA 1
ATOM 1336 C C . GLY A 1 180 ? -21.819 17.918 -6.515 1.00 70.19 180 GLY A C 1
ATOM 1337 O O . GLY A 1 180 ? -21.071 18.751 -6.014 1.00 70.19 180 GLY A O 1
ATOM 1338 N N . GLU A 1 181 ? -21.797 17.609 -7.811 1.00 63.50 181 GLU A N 1
ATOM 1339 C CA . GLU A 1 181 ? -20.961 18.284 -8.806 1.00 63.50 181 GLU A CA 1
ATOM 1340 C C . GLU A 1 181 ? -21.629 19.527 -9.410 1.00 63.50 181 GLU A C 1
ATOM 1342 O O . GLU A 1 181 ? -20.942 20.444 -9.864 1.00 63.50 181 GLU A O 1
ATOM 1347 N N . ALA A 1 182 ? -22.960 19.611 -9.347 1.00 53.75 182 ALA A N 1
ATOM 1348 C CA . ALA A 1 182 ? -23.660 20.855 -9.610 1.00 53.75 182 ALA A CA 1
ATOM 1349 C C . ALA A 1 182 ? -23.368 21.803 -8.441 1.00 53.75 182 ALA A C 1
ATOM 1351 O O . ALA A 1 182 ? -23.937 21.665 -7.357 1.00 53.75 182 ALA A O 1
ATOM 1352 N N . ALA A 1 183 ? -22.436 22.739 -8.655 1.00 49.19 183 ALA A N 1
ATOM 1353 C CA . ALA A 1 183 ? -22.186 23.849 -7.744 1.00 49.19 183 ALA A CA 1
ATOM 1354 C C . ALA A 1 183 ? -23.531 24.393 -7.238 1.00 49.19 183 ALA A C 1
ATOM 1356 O O . ALA A 1 183 ? -24.462 24.469 -8.048 1.00 49.19 183 ALA A O 1
ATOM 1357 N N . PRO A 1 184 ? -23.671 24.737 -5.941 1.00 53.09 184 PRO A N 1
ATOM 1358 C CA . PRO A 1 184 ? -24.900 25.328 -5.439 1.00 53.09 184 PRO A CA 1
ATOM 1359 C C . PRO A 1 184 ? -25.198 26.535 -6.320 1.00 53.09 184 PRO A C 1
ATOM 1361 O O . PRO A 1 184 ? -24.498 27.544 -6.248 1.00 53.09 184 PRO A O 1
ATOM 1364 N N . SER A 1 185 ? -26.177 26.384 -7.216 1.00 47.16 185 SER A N 1
ATOM 1365 C CA . SER A 1 185 ? -26.692 27.487 -8.004 1.00 47.16 185 SER A CA 1
ATOM 1366 C C . SER A 1 185 ? -27.095 28.502 -6.962 1.00 47.16 185 SER A C 1
ATOM 1368 O O . SER A 1 185 ? -27.973 28.215 -6.142 1.00 47.16 185 SER A O 1
ATOM 1370 N N . ALA A 1 186 ? -26.358 29.612 -6.924 1.00 48.66 186 ALA A N 1
ATOM 1371 C CA . ALA A 1 186 ? -26.610 30.684 -5.990 1.00 48.66 186 ALA A CA 1
ATOM 1372 C C . ALA A 1 186 ? -28.124 30.939 -5.994 1.00 48.66 186 ALA A C 1
ATOM 1374 O O . ALA A 1 186 ? -28.717 30.954 -7.083 1.00 48.66 186 ALA A O 1
ATOM 1375 N N . PRO A 1 187 ? -28.766 31.047 -4.817 1.00 52.75 187 PRO A N 1
ATOM 1376 C CA . PRO A 1 187 ? -30.161 31.447 -4.764 1.00 52.75 187 PRO A CA 1
ATOM 1377 C C . PRO A 1 187 ? -30.285 32.690 -5.637 1.00 52.75 187 PRO A C 1
ATOM 1379 O O . PRO A 1 187 ? -29.499 33.626 -5.476 1.00 52.75 187 PRO A O 1
ATOM 1382 N N . ALA A 1 188 ? -31.179 32.624 -6.629 1.00 58.09 188 ALA A N 1
ATOM 1383 C CA . ALA A 1 188 ? -31.405 33.718 -7.557 1.00 58.09 188 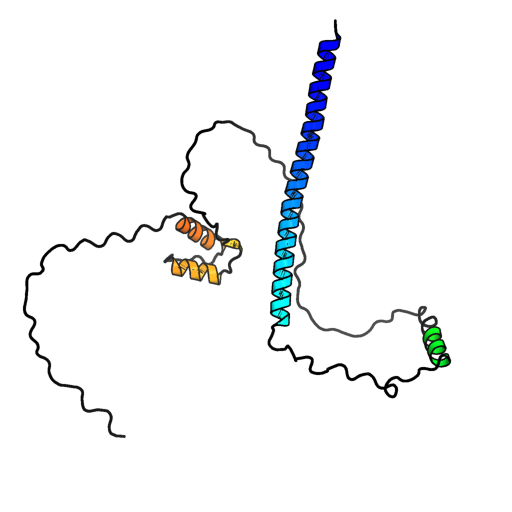ALA A CA 1
ATOM 1384 C C . ALA A 1 188 ? -31.480 35.015 -6.737 1.00 58.09 188 ALA A C 1
ATOM 1386 O O . ALA A 1 188 ? -32.233 35.035 -5.755 1.00 58.09 188 ALA A O 1
ATOM 1387 N N . PRO A 1 189 ? -30.663 36.041 -7.050 1.00 46.38 189 PRO A N 1
ATOM 1388 C CA . PRO A 1 189 ? -30.723 37.293 -6.324 1.00 46.38 189 PRO A CA 1
ATOM 1389 C C . PRO A 1 189 ? -32.172 37.759 -6.363 1.00 46.38 189 PRO A C 1
ATOM 1391 O O . PRO A 1 189 ? -32.777 37.858 -7.434 1.00 46.38 189 PRO A O 1
ATOM 1394 N N . LEU A 1 190 ? -32.734 37.936 -5.167 1.00 48.72 190 LEU A N 1
ATOM 1395 C CA . LEU A 1 190 ? -34.045 38.528 -4.969 1.00 48.72 190 LEU A CA 1
ATOM 1396 C C . LEU A 1 190 ? -34.134 39.770 -5.867 1.00 48.72 190 LEU A C 1
ATOM 1398 O O . LEU A 1 190 ? -33.164 40.536 -5.897 1.00 48.72 190 LEU A O 1
ATOM 1402 N N . PRO A 1 191 ? -35.234 39.969 -6.617 1.00 52.97 191 PRO A N 1
ATOM 1403 C CA . PRO A 1 191 ? -35.426 41.211 -7.341 1.00 52.97 191 PRO A CA 1
ATOM 1404 C C . PRO A 1 191 ? -35.272 42.346 -6.333 1.00 52.97 191 PRO A C 1
ATOM 1406 O O . PRO A 1 191 ? -35.969 42.390 -5.319 1.00 52.97 191 PRO A O 1
ATOM 1409 N N . VAL A 1 192 ? -34.288 43.200 -6.594 1.00 51.53 192 VAL A N 1
ATOM 1410 C CA . VAL A 1 192 ? -34.072 44.446 -5.877 1.00 51.53 192 VAL A CA 1
ATOM 1411 C C . VAL A 1 192 ? -35.336 45.268 -6.099 1.00 51.53 192 VAL A C 1
ATOM 1413 O O . VAL A 1 192 ? -35.529 45.856 -7.160 1.00 51.53 192 VAL A O 1
ATOM 1416 N N . ALA A 1 193 ? -36.249 45.211 -5.131 1.00 53.50 193 ALA A N 1
ATOM 1417 C CA . ALA A 1 193 ? -37.370 46.126 -5.024 1.00 53.50 193 ALA A CA 1
ATOM 1418 C C . ALA A 1 193 ? -36.812 47.454 -4.503 1.00 53.50 193 ALA A C 1
ATOM 1420 O O . ALA A 1 193 ? -36.923 47.779 -3.324 1.00 53.50 193 ALA A O 1
ATOM 1421 N N . GLU A 1 194 ? -36.128 48.173 -5.384 1.00 54.44 194 GLU A N 1
ATOM 1422 C CA . GLU A 1 194 ? -35.915 49.606 -5.247 1.00 54.44 194 GLU A CA 1
ATOM 1423 C C . GLU A 1 194 ? -37.050 50.287 -5.998 1.00 54.44 194 GLU A C 1
ATOM 1425 O O . GLU A 1 194 ? -36.906 50.599 -7.173 1.00 54.44 194 GLU A O 1
ATOM 1430 N N . ASP A 1 195 ? -38.201 50.428 -5.341 1.00 49.38 195 ASP A N 1
ATOM 1431 C CA . ASP A 1 195 ? -39.013 51.632 -5.492 1.00 49.38 195 ASP A CA 1
ATOM 1432 C C . ASP A 1 195 ? -40.147 51.698 -4.460 1.00 49.38 195 ASP A C 1
ATOM 1434 O O . ASP A 1 195 ? -40.737 50.690 -4.073 1.00 49.38 195 ASP A O 1
ATOM 1438 N N . GLU A 1 196 ? -40.431 52.934 -4.057 1.00 52.28 196 GLU A N 1
ATOM 1439 C CA . GLU A 1 196 ? -41.620 53.402 -3.334 1.00 52.28 196 GLU A CA 1
ATOM 1440 C C . GLU A 1 196 ? -41.708 53.140 -1.824 1.00 52.28 196 GLU A C 1
ATOM 1442 O O . GLU A 1 196 ? -42.548 52.421 -1.282 1.00 52.28 196 GLU A O 1
ATOM 1447 N N . LEU A 1 197 ? -40.901 53.928 -1.116 1.00 54.41 197 LEU A N 1
ATOM 1448 C CA . LEU A 1 197 ? -41.264 54.505 0.173 1.00 54.41 197 LEU A CA 1
ATOM 1449 C C . LEU A 1 197 ? -42.189 55.714 -0.083 1.00 54.41 197 LEU A C 1
ATOM 1451 O O . LEU A 1 197 ? -41.763 56.860 0.032 1.00 54.41 197 LEU A O 1
ATOM 1455 N N . GLU A 1 198 ? -43.450 55.474 -0.453 1.00 48.34 198 GLU A N 1
ATOM 1456 C CA . GLU A 1 198 ? -44.475 56.526 -0.491 1.00 48.34 198 GLU A CA 1
ATOM 1457 C C . GLU A 1 198 ? -45.749 56.063 0.227 1.00 48.34 198 GLU A C 1
ATOM 1459 O O . GLU A 1 198 ? -46.237 54.945 0.076 1.00 48.34 198 GLU A O 1
ATOM 1464 N N . GLY A 1 199 ? -46.198 56.901 1.158 1.00 52.88 199 GLY A N 1
ATOM 1465 C CA . GLY A 1 199 ? -47.059 56.506 2.259 1.00 52.88 199 GLY A CA 1
ATOM 1466 C C . GLY A 1 199 ? -48.487 56.133 1.874 1.00 52.88 199 GLY A C 1
ATOM 1467 O O . GLY A 1 199 ? -49.124 56.764 1.038 1.00 52.88 199 GLY A O 1
ATOM 1468 N N . ALA A 1 200 ? -49.051 55.193 2.628 1.00 47.56 200 ALA A N 1
ATOM 1469 C CA . ALA A 1 200 ? -50.494 55.077 2.761 1.00 47.56 200 ALA A CA 1
ATOM 1470 C C . ALA A 1 200 ? -50.866 54.564 4.155 1.00 47.56 200 ALA A C 1
ATOM 1472 O O . ALA A 1 200 ? -50.583 53.435 4.543 1.00 47.56 200 ALA A O 1
ATOM 1473 N N . ASN A 1 201 ? -51.509 55.461 4.897 1.00 54.38 201 ASN A N 1
ATOM 1474 C CA . ASN A 1 201 ? -52.331 55.241 6.079 1.00 54.38 201 ASN A CA 1
ATOM 1475 C C . ASN A 1 201 ? -52.956 53.836 6.175 1.00 54.38 201 ASN A C 1
ATOM 1477 O O . ASN A 1 201 ? -53.837 53.504 5.383 1.00 54.38 201 ASN A O 1
ATOM 1481 N N . PHE A 1 202 ? -52.649 53.091 7.241 1.00 50.47 202 PHE A N 1
ATOM 1482 C CA . PHE A 1 202 ? -53.553 52.045 7.724 1.00 50.47 202 PHE A CA 1
ATOM 1483 C C . PHE A 1 202 ? -53.804 52.182 9.227 1.00 50.47 202 PHE A C 1
ATOM 1485 O O . PHE A 1 202 ? -53.158 51.581 10.078 1.00 50.47 202 PHE A O 1
ATOM 1492 N N . LYS A 1 203 ? -54.731 53.102 9.500 1.00 49.38 203 LYS A N 1
ATOM 1493 C CA . LYS A 1 203 ? -55.781 53.074 10.521 1.00 49.38 203 LYS A CA 1
ATOM 1494 C C . LYS A 1 203 ? -55.638 51.993 11.606 1.00 49.38 203 LYS A C 1
ATOM 1496 O O . LYS A 1 203 ? -55.950 50.822 11.410 1.00 49.38 203 LYS A O 1
ATOM 1501 N N . VAL A 1 204 ? -55.231 52.468 12.779 1.00 55.28 204 VAL A N 1
ATOM 1502 C CA . VAL A 1 204 ? -55.366 51.804 14.075 1.00 55.28 204 VAL A CA 1
ATOM 1503 C C . VAL A 1 204 ? -56.855 51.744 14.415 1.00 55.28 204 VAL A C 1
ATOM 1505 O O . VAL A 1 204 ? -57.409 52.716 14.906 1.00 55.28 204 VAL A O 1
ATOM 1508 N N . ASP A 1 205 ? -57.499 50.620 14.115 1.00 56.69 205 ASP A N 1
ATOM 1509 C CA . ASP A 1 205 ? -58.839 50.276 14.594 1.00 56.69 205 ASP A CA 1
ATOM 1510 C C . ASP A 1 205 ? -58.928 48.751 14.723 1.00 56.69 205 ASP A C 1
ATOM 1512 O O . ASP A 1 205 ? -59.354 48.073 13.795 1.00 56.69 205 ASP A O 1
ATOM 1516 N N . PHE A 1 206 ? -58.512 48.201 15.867 1.00 50.12 206 PHE A N 1
ATOM 1517 C CA . PHE A 1 206 ? -59.241 47.084 16.479 1.00 50.12 206 PHE A CA 1
ATOM 1518 C C . PHE A 1 206 ? -58.844 46.925 17.951 1.00 50.12 206 PHE A C 1
ATOM 1520 O O . PHE A 1 206 ? -57.994 46.125 18.339 1.00 50.12 206 PHE A O 1
ATOM 1527 N N . LEU A 1 207 ? -59.470 47.764 18.774 1.00 52.34 207 LEU A N 1
ATOM 1528 C CA . LEU A 1 207 ? -59.689 47.498 20.187 1.00 52.34 207 LEU A CA 1
ATOM 1529 C C . LEU A 1 207 ? -60.532 46.226 20.357 1.00 52.34 207 LEU A C 1
ATOM 1531 O O . LEU A 1 207 ? -61.463 45.998 19.595 1.00 52.34 207 LEU A O 1
ATOM 1535 N N . ALA A 1 208 ? -60.253 45.520 21.454 1.00 56.94 208 ALA A N 1
ATOM 1536 C CA . ALA A 1 208 ? -61.192 44.690 22.207 1.00 56.94 208 ALA A CA 1
ATOM 1537 C C . ALA A 1 208 ? -61.751 43.437 21.513 1.00 56.94 208 ALA A C 1
ATOM 1539 O O . ALA A 1 208 ? -62.751 43.517 20.824 1.00 56.94 208 ALA A O 1
ATOM 1540 N N . GLN A 1 209 ? -61.188 42.261 21.818 1.00 57.56 209 GLN A N 1
ATOM 1541 C CA . GLN A 1 209 ? -61.959 41.090 22.280 1.00 57.56 209 GLN A CA 1
ATOM 1542 C C . GLN A 1 209 ? -61.012 39.899 22.503 1.00 57.56 209 GLN A C 1
ATOM 1544 O O . GLN A 1 209 ? -60.674 39.205 21.546 1.00 57.56 209 GLN A O 1
ATOM 1549 N N . ARG A 1 210 ? -60.578 39.660 23.750 1.00 54.75 210 ARG A N 1
ATOM 1550 C CA . ARG A 1 210 ? -60.312 38.314 24.313 1.00 54.75 210 ARG A CA 1
ATOM 1551 C C . ARG A 1 210 ? -59.816 38.376 25.767 1.00 54.75 210 ARG A C 1
ATOM 1553 O O . ARG A 1 210 ? -58.835 37.748 26.134 1.00 54.75 210 ARG A O 1
ATOM 1560 N N . ASP A 1 211 ? -60.540 39.124 26.590 1.00 57.28 211 ASP A N 1
ATOM 1561 C CA . ASP A 1 211 ? -60.747 38.741 27.988 1.00 57.28 211 ASP A CA 1
ATOM 1562 C C . ASP A 1 211 ? -62.132 38.081 28.055 1.00 57.28 211 ASP A C 1
ATOM 1564 O O . ASP A 1 211 ? -63.020 38.487 27.305 1.00 57.28 211 ASP A O 1
ATOM 1568 N N . LEU A 1 212 ? -62.293 37.097 28.945 1.00 60.69 212 LEU A N 1
ATOM 1569 C CA . LEU A 1 212 ? -63.397 36.127 29.089 1.00 60.69 212 LEU A CA 1
ATOM 1570 C C . LEU A 1 212 ? -63.282 34.874 28.207 1.00 60.69 212 LEU A C 1
ATOM 1572 O O . LEU A 1 212 ? -63.791 34.863 27.094 1.00 60.69 212 LEU A O 1
ATOM 1576 N N . ASP A 1 213 ? -62.632 33.818 28.728 1.00 55.09 213 ASP A N 1
ATOM 1577 C CA . ASP A 1 213 ? -63.215 32.451 28.717 1.00 55.09 213 ASP A CA 1
ATOM 1578 C C . ASP A 1 213 ? -62.374 31.348 29.402 1.00 55.09 213 ASP A C 1
ATOM 1580 O O . ASP A 1 213 ? -62.434 30.185 29.012 1.00 55.09 213 ASP A O 1
ATOM 1584 N N . GLN A 1 214 ? -61.616 31.633 30.469 1.00 56.03 214 GLN A N 1
ATOM 1585 C CA . GLN A 1 214 ? -61.110 30.544 31.329 1.00 56.03 214 GLN A CA 1
ATOM 1586 C C . GLN A 1 214 ? -61.231 30.872 32.818 1.00 56.03 214 GLN A C 1
ATOM 1588 O O . GLN A 1 214 ? -60.246 31.014 33.534 1.00 56.03 214 GLN A O 1
ATOM 1593 N N . ALA A 1 215 ? -62.477 30.981 33.280 1.00 60.56 215 ALA A N 1
ATOM 1594 C CA . ALA A 1 215 ? -62.831 30.857 34.691 1.00 60.56 215 ALA A CA 1
ATOM 1595 C C . ALA A 1 215 ? -64.248 30.272 34.839 1.00 60.56 215 ALA A C 1
ATOM 1597 O O . ALA A 1 215 ? -65.178 31.001 35.153 1.00 60.56 215 ALA A O 1
ATOM 1598 N N . SER A 1 216 ? -64.414 28.972 34.573 1.00 60.25 216 SER A N 1
ATOM 1599 C CA . SER A 1 216 ? -65.313 28.052 35.299 1.00 60.25 216 SER A CA 1
ATOM 1600 C C . SER A 1 216 ? -65.416 26.729 34.540 1.00 60.25 216 SER A C 1
ATOM 1602 O O . SER A 1 216 ? -65.896 26.730 33.409 1.00 60.25 216 SER A O 1
ATOM 1604 N N . VAL A 1 217 ? -64.959 25.633 35.143 1.00 53.38 217 VAL A N 1
ATOM 1605 C CA . VAL A 1 217 ? -65.711 24.411 35.512 1.00 53.38 217 VAL A CA 1
ATOM 1606 C C . VAL A 1 217 ? -64.701 23.428 36.093 1.00 53.38 217 VAL A C 1
ATOM 1608 O O . VAL A 1 217 ? -63.680 23.168 35.421 1.00 53.38 217 VAL A O 1
#